Protein AF-0000000082835848 (afdb_homodimer)

Nearest PDB structures (foldseek):
  4gcv-assembly6_K  TM=6.957E-01  e=5.509E-11  Pseudomonas aeruginosa PAO1
  2f2e-assembly1_A  TM=8.405E-01  e=3.297E-09  Pseudomonas aeruginosa
  4gcv-assembly1_A  TM=6.817E-01  e=2.658E-10  Pseudomonas aeruginosa PAO1
  4mnu-assembly1_B  TM=7.809E-01  e=1.413E-03  Listeria monocytogenes EGD-e
  5hli-assembly1_B  TM=6.882E-01  e=4.978E-03  Staphylococcus epidermidis

Organism: NCBI:txid1287738

Solvent-accessible surface area (backbone atoms only — not comparable to full-atom values): 17860 Å² total; per-residue (Å²): 130,77,75,78,63,70,74,84,59,69,38,33,41,50,52,41,44,63,46,55,56,54,71,65,37,51,52,50,48,50,43,33,74,52,41,44,40,37,68,68,58,53,36,66,73,68,65,53,54,67,69,57,48,55,51,40,52,48,47,27,35,76,55,50,27,30,44,80,41,78,76,38,78,92,65,81,38,61,35,43,41,62,32,76,66,32,54,51,47,53,54,32,51,49,34,31,32,54,45,18,36,71,72,44,73,84,58,45,41,31,64,34,42,26,31,65,85,78,71,40,48,42,42,82,37,41,18,30,62,92,80,40,47,65,48,58,74,90,37,55,40,80,43,75,26,83,24,37,44,70,65,53,47,49,50,61,65,51,32,66,75,78,128,130,77,75,79,64,69,73,84,60,70,38,33,41,50,54,41,43,64,46,55,57,53,71,65,37,53,53,52,50,50,42,34,74,52,41,44,39,38,65,68,58,53,36,66,74,67,65,54,53,69,69,57,48,53,52,40,52,50,47,27,36,76,56,50,27,30,44,80,40,78,78,39,78,92,66,81,38,62,34,43,40,62,31,75,63,32,54,51,46,51,54,33,51,49,33,30,33,54,46,18,39,70,72,44,77,83,55,48,40,30,64,35,43,27,30,65,85,78,70,41,48,42,42,83,38,41,18,32,62,92,79,40,45,66,47,58,74,89,39,57,37,80,41,75,25,86,24,38,44,70,66,54,48,49,51,61,64,53,33,66,78,76,122

pLDDT: mean 89.13, std 15.37, range [22.38, 98.62]

Secondary structure (DSSP, 8-state):
------TT---HHHHHHHHH-SHHHHHHHHHHHHT--SHHHHHHHH---HHHHHHHHHHHHHTTSEEEEEEETTTTEEEEEE-HHHHTTHHHHHHHHHHHHHH--SS--SEEEEETTT--BEEEEEEETTT--EE-GGGEEEEE-TT--HHHHHHHHT-----/------TT---HHHHHHHHH-SHHHHHHHHHHHHT--SHHHHHHHH---HHHHHHHHHHHHHTTSEEEEEEETTTTEEEEEE-HHHHTTHHHHHHHHHHHHHH--SS--SEEEEETTT--BEEEEEEETTT--EE-GGGEEEEE-TT--HHHHHHHHT-----

Radius of gyration: 20.11 Å; Cα contacts (8 Å, |Δi|>4): 535; chains: 2; bounding box: 50×55×52 Å

InterPro domains:
  IPR002577 Helix-turn-helix, HxlR type [PF01638] (20-105)
  IPR002577 Helix-turn-helix, HxlR type [PS51118] (11-108)
  IPR036388 Winged helix-like DNA-binding domain superfamily [G3DSA:1.10.10.10] (2-163)
  IPR036390 Winged helix DNA-binding domain superfamily [SSF46785] (5-142)

Structure (mmCIF, N/CA/C/O backbone):
data_AF-0000000082835848-model_v1
#
loop_
_entity.id
_entity.type
_entity.pdbx_description
1 polymer 'Putative HTH-type transcriptional regulator'
#
loop_
_atom_site.group_PDB
_atom_site.id
_atom_site.type_symbol
_atom_site.label_atom_id
_atom_site.label_alt_id
_atom_site.label_comp_id
_atom_site.label_asym_id
_atom_site.label_entity_id
_atom_site.label_seq_id
_atom_site.pdbx_PDB_ins_code
_atom_site.Cartn_x
_atom_site.Cartn_y
_atom_site.Cartn_z
_atom_site.occupancy
_atom_site.B_iso_or_equiv
_atom_site.auth_seq_id
_atom_site.auth_comp_id
_atom_site.auth_asym_id
_atom_site.auth_atom_id
_atom_site.pdbx_PDB_model_num
ATOM 1 N N . MET A 1 1 ? -17.5 -11.922 15.664 1 22.38 1 MET A N 1
ATOM 2 C CA . MET A 1 1 ? -16.641 -12.945 15.07 1 22.38 1 MET A CA 1
ATOM 3 C C . MET A 1 1 ? -15.328 -12.344 14.594 1 22.38 1 MET A C 1
ATOM 5 O O . MET A 1 1 ? -15.32 -11.414 13.789 1 22.38 1 MET A O 1
ATOM 9 N N . ARG A 1 2 ? -14.289 -12.227 15.336 1 28.69 2 ARG A N 1
ATOM 10 C CA . ARG A 1 2 ? -13.016 -11.547 15.156 1 28.69 2 ARG A CA 1
ATOM 11 C C . ARG A 1 2 ? -12.391 -11.906 13.812 1 28.69 2 ARG A C 1
ATOM 13 O O . ARG A 1 2 ? -12.32 -13.086 13.445 1 28.69 2 ARG A O 1
ATOM 20 N N . SER A 1 3 ? -12.547 -11.25 12.844 1 35.56 3 SER A N 1
ATOM 21 C CA . SER A 1 3 ? -11.984 -11.578 11.539 1 35.56 3 SER A CA 1
ATOM 22 C C . SER A 1 3 ? -10.648 -12.297 11.672 1 35.56 3 SER A C 1
ATOM 24 O O . SER A 1 3 ? -9.852 -11.984 12.562 1 35.56 3 SER A O 1
ATOM 26 N N . LYS A 1 4 ? -10.484 -13.539 11.422 1 39.62 4 LYS A N 1
ATOM 27 C CA . LYS A 1 4 ? -9.344 -14.43 11.578 1 39.62 4 LYS A CA 1
ATOM 28 C C . LYS A 1 4 ? -8.039 -13.719 11.242 1 39.62 4 LYS A C 1
ATOM 30 O O . LYS A 1 4 ? -7.918 -13.109 10.172 1 39.62 4 LYS A O 1
ATOM 35 N N . SER A 1 5 ? -7.371 -13.211 12.203 1 42.81 5 SER A N 1
ATOM 36 C CA . SER A 1 5 ? -6 -12.719 12.25 1 42.81 5 SER A CA 1
ATOM 37 C C . SER A 1 5 ? -5.109 -13.469 11.273 1 42.81 5 SER A C 1
ATOM 39 O O . SER A 1 5 ? -5.402 -14.609 10.906 1 42.81 5 SER A O 1
ATOM 41 N N . PHE A 1 6 ? -4.562 -12.82 10.164 1 48.22 6 PHE A N 1
ATOM 42 C CA . PHE A 1 6 ? -3.457 -13.461 9.453 1 48.22 6 PHE A CA 1
ATOM 43 C C . PHE A 1 6 ? -2.639 -14.328 10.398 1 48.22 6 PHE A C 1
ATOM 45 O O . PHE A 1 6 ? -1.435 -14.508 10.203 1 48.22 6 PHE A O 1
ATOM 52 N N . GLU A 1 7 ? -3.141 -14.898 11.477 1 48.53 7 GLU A N 1
ATOM 53 C CA . GLU A 1 7 ? -2.424 -15.688 12.469 1 48.53 7 GLU A CA 1
ATOM 54 C C . GLU A 1 7 ? -1.753 -16.906 11.836 1 48.53 7 GLU A C 1
ATOM 56 O O . GLU A 1 7 ? -2.377 -17.625 11.055 1 48.53 7 GLU A O 1
ATOM 61 N N . GLY A 1 8 ? -0.486 -16.891 11.891 1 50.03 8 GLY A N 1
ATOM 62 C CA . GLY A 1 8 ? 0.415 -17.984 11.57 1 50.03 8 GLY A CA 1
ATOM 63 C C . GLY A 1 8 ? 1.137 -17.797 10.25 1 50.03 8 GLY A C 1
ATOM 64 O O . GLY A 1 8 ? 2.111 -18.5 9.961 1 50.03 8 GLY A O 1
ATOM 65 N N . MET A 1 9 ? 0.495 -16.969 9.367 1 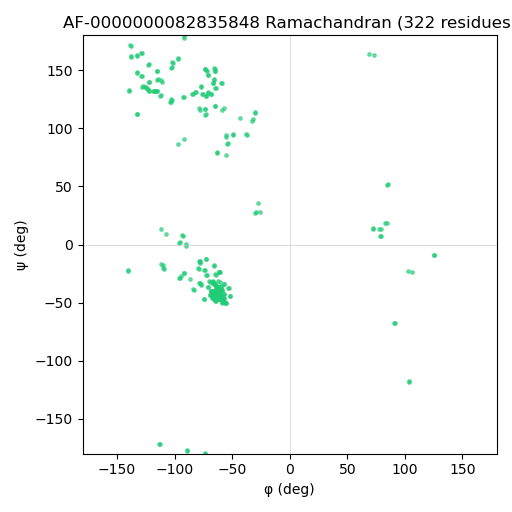57.66 9 MET A N 1
ATOM 66 C CA . MET A 1 9 ? 1.197 -16.812 8.094 1 57.66 9 MET A CA 1
ATOM 67 C C . MET A 1 9 ? 2.434 -15.945 8.266 1 57.66 9 MET A C 1
ATOM 69 O O . MET A 1 9 ? 2.367 -14.875 8.883 1 57.66 9 MET A O 1
ATOM 73 N N . VAL A 1 10 ? 3.527 -16.516 8.117 1 65.12 10 VAL A N 1
ATOM 74 C CA . VAL A 1 10 ? 4.727 -15.695 8 1 65.12 10 VAL A CA 1
ATOM 75 C C . VAL A 1 10 ? 4.645 -14.828 6.75 1 65.12 10 VAL A C 1
ATOM 77 O O . VAL A 1 10 ? 5.066 -15.25 5.668 1 65.12 10 VAL A O 1
ATOM 80 N N . CYS A 1 11 ? 3.85 -13.703 6.918 1 84.31 11 CYS A N 1
ATOM 81 C CA . CYS A 1 11 ? 3.719 -12.812 5.773 1 84.31 11 CYS A CA 1
ATOM 82 C C . CYS A 1 11 ? 3.92 -11.359 6.184 1 84.31 11 CYS A C 1
ATOM 84 O O . CYS A 1 11 ? 3.131 -10.82 6.957 1 84.31 11 CYS A O 1
ATOM 86 N N . SER A 1 12 ? 5 -10.797 5.715 1 89.81 12 SER A N 1
ATOM 87 C CA . SER A 1 12 ? 5.312 -9.391 5.957 1 89.81 12 SER A CA 1
ATOM 88 C C . SER A 1 12 ? 4.148 -8.484 5.559 1 89.81 12 SER A C 1
ATOM 90 O O . SER A 1 12 ? 3.834 -7.527 6.262 1 89.81 12 SER A O 1
ATOM 92 N N . ILE A 1 13 ? 3.463 -8.82 4.496 1 93.56 13 ILE A N 1
ATOM 93 C CA . ILE A 1 13 ? 2.332 -8.047 4 1 93.56 13 ILE A CA 1
ATOM 94 C C . ILE A 1 13 ? 1.185 -8.102 5.004 1 93.56 13 ILE A C 1
ATOM 96 O O . ILE A 1 13 ? 0.626 -7.066 5.379 1 93.56 13 ILE A O 1
ATOM 100 N N . ALA A 1 14 ? 0.87 -9.289 5.504 1 92.25 14 ALA A N 1
ATOM 101 C CA . ALA A 1 14 ? -0.205 -9.461 6.48 1 92.25 14 ALA A CA 1
ATOM 102 C C . ALA A 1 14 ? 0.097 -8.703 7.77 1 92.25 14 ALA A C 1
ATOM 104 O O . ALA A 1 14 ? -0.809 -8.148 8.398 1 92.25 14 ALA A O 1
ATOM 105 N N . THR A 1 15 ? 1.353 -8.742 8.141 1 92.19 15 THR A N 1
ATOM 106 C CA . THR A 1 15 ? 1.774 -8.039 9.344 1 92.19 15 THR A CA 1
ATOM 107 C C . THR A 1 15 ? 1.424 -6.555 9.258 1 92.19 15 THR A C 1
ATOM 109 O O . THR A 1 15 ? 0.855 -5.988 10.195 1 92.19 15 THR A O 1
ATOM 112 N N . VAL A 1 16 ? 1.705 -5.898 8.148 1 95.62 16 VAL A N 1
ATOM 113 C CA . VAL A 1 16 ? 1.445 -4.473 7.969 1 95.62 16 VAL A CA 1
ATOM 114 C C . VAL A 1 16 ? -0.06 -4.227 7.898 1 95.62 16 VAL A C 1
ATOM 116 O O . VAL A 1 16 ? -0.576 -3.311 8.539 1 95.62 16 VAL A O 1
ATOM 119 N N . LEU A 1 17 ? -0.767 -5.051 7.176 1 95.31 17 LEU A N 1
ATOM 120 C CA . LEU A 1 17 ? -2.207 -4.887 7.02 1 95.31 17 LEU A CA 1
ATOM 121 C C . LEU A 1 17 ? -2.918 -5.035 8.359 1 95.31 17 LEU A C 1
ATOM 123 O O . LEU A 1 17 ? -3.879 -4.316 8.641 1 95.31 17 LEU A O 1
ATOM 127 N N . ASP A 1 18 ? -2.406 -5.941 9.188 1 93.12 18 ASP A N 1
ATOM 128 C CA . ASP A 1 18 ? -2.99 -6.145 10.508 1 93.12 18 ASP A CA 1
ATOM 129 C C . ASP A 1 18 ? -2.762 -4.93 11.406 1 93.12 18 ASP A C 1
ATOM 131 O O . ASP A 1 18 ? -3.641 -4.547 12.18 1 93.12 18 ASP A O 1
ATOM 135 N N . 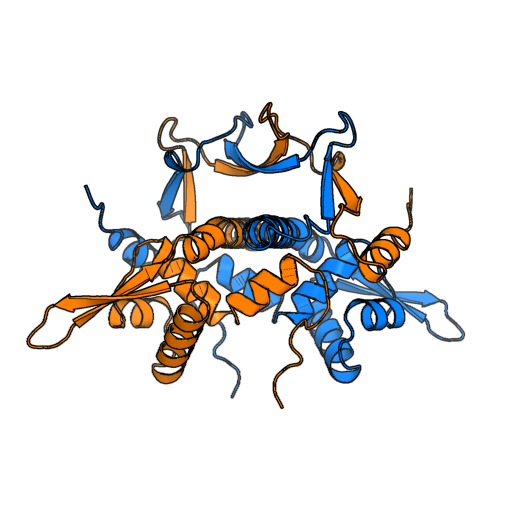ALA A 1 19 ? -1.62 -4.418 11.32 1 95.25 19 ALA A N 1
ATOM 136 C CA . ALA A 1 19 ? -1.274 -3.271 12.156 1 95.25 19 ALA A CA 1
ATOM 137 C C . ALA A 1 19 ? -2.07 -2.035 11.75 1 95.25 19 ALA A C 1
ATOM 139 O O . ALA A 1 19 ? -2.543 -1.283 12.609 1 95.25 19 ALA A O 1
ATOM 140 N N . VAL A 1 20 ? -2.18 -1.78 10.438 1 96.31 20 VAL A N 1
ATOM 141 C CA . VAL A 1 20 ? -2.836 -0.574 9.945 1 96.31 20 VAL A CA 1
ATOM 142 C C . VAL A 1 20 ? -4.348 -0.704 10.109 1 96.31 20 VAL A C 1
ATOM 144 O O . VAL A 1 20 ? -5.012 0.232 10.562 1 96.31 20 VAL A O 1
ATOM 147 N N . GLY A 1 21 ? -4.855 -1.835 9.711 1 92.44 21 GLY A N 1
ATOM 148 C CA . GLY A 1 21 ? -6.289 -2.033 9.828 1 92.44 21 GLY A CA 1
ATOM 149 C C . GLY A 1 21 ? -7.023 -1.898 8.508 1 92.44 21 GLY A C 1
ATOM 150 O O . GLY A 1 21 ? -6.711 -2.604 7.543 1 92.44 21 GLY A O 1
ATOM 151 N N . ASP A 1 22 ? -7.941 -0.905 8.422 1 93.19 22 ASP A N 1
ATOM 152 C CA . ASP A 1 22 ? -8.82 -0.82 7.258 1 93.19 22 ASP A CA 1
ATOM 153 C C . ASP A 1 22 ? -8.508 0.424 6.43 1 93.19 22 ASP A C 1
ATOM 155 O O . ASP A 1 22 ? -7.516 1.11 6.676 1 93.19 22 ASP A O 1
ATOM 159 N N . ARG A 1 23 ? -9.367 0.69 5.438 1 93.25 23 ARG A N 1
ATOM 160 C CA . ARG A 1 23 ? -9.125 1.753 4.465 1 93.25 23 ARG A CA 1
ATOM 161 C C . ARG A 1 23 ? -9.164 3.123 5.133 1 93.25 23 ARG A C 1
ATOM 163 O O . ARG A 1 23 ? -8.422 4.031 4.75 1 93.25 23 ARG A O 1
ATOM 170 N N . TRP A 1 24 ? -9.969 3.32 6.148 1 93.62 24 TRP A N 1
ATOM 171 C CA . TRP A 1 24 ? -10.023 4.594 6.855 1 93.62 24 TRP A CA 1
ATOM 172 C C . TRP A 1 24 ? -8.727 4.863 7.602 1 93.62 24 TRP A C 1
ATOM 174 O O . TRP A 1 24 ? -8.234 5.992 7.621 1 93.62 24 TRP A O 1
ATOM 184 N N . ALA A 1 25 ? -8.195 3.799 8.227 1 96.81 25 ALA A N 1
ATOM 185 C CA . ALA A 1 25 ? -6.926 3.949 8.93 1 96.81 25 ALA A CA 1
ATOM 186 C C . ALA A 1 25 ? -5.82 4.387 7.977 1 96.81 25 ALA A C 1
ATOM 188 O O . ALA A 1 25 ? -4.977 5.211 8.328 1 96.81 25 ALA A O 1
ATOM 189 N N . MET A 1 26 ? -5.902 3.875 6.789 1 96.88 26 MET A N 1
ATOM 190 C CA . MET A 1 26 ? -4.918 4.25 5.777 1 96.88 26 MET A CA 1
ATOM 191 C C . MET A 1 26 ? -5.047 5.723 5.41 1 96.88 26 MET A C 1
ATOM 193 O O . MET A 1 26 ? -4.043 6.422 5.273 1 96.88 26 MET A O 1
ATOM 197 N N . LEU A 1 27 ? -6.219 6.23 5.281 1 95.69 27 LEU A N 1
ATOM 198 C CA . LEU A 1 27 ? -6.449 7.625 4.93 1 95.69 27 LEU A CA 1
ATOM 199 C C . LEU A 1 27 ? -6.074 8.547 6.082 1 95.69 27 LEU A C 1
ATOM 201 O O . LEU A 1 27 ? -5.547 9.641 5.863 1 95.69 27 LEU A O 1
ATOM 205 N N . ILE A 1 28 ? -6.336 8.078 7.254 1 97.12 28 ILE A N 1
ATOM 206 C CA . ILE A 1 28 ? -5.926 8.844 8.43 1 97.12 28 ILE A CA 1
ATOM 207 C C . ILE A 1 28 ? -4.402 8.938 8.477 1 97.12 28 ILE A C 1
ATOM 209 O O . ILE A 1 28 ? -3.85 10.016 8.719 1 97.12 28 ILE A O 1
ATOM 213 N N . LEU A 1 29 ? -3.736 7.828 8.227 1 97.62 29 LEU A N 1
ATOM 214 C CA . LEU A 1 29 ? -2.277 7.828 8.219 1 97.62 29 LEU A CA 1
ATOM 215 C C . LEU A 1 29 ? -1.741 8.719 7.105 1 97.62 29 LEU A C 1
ATOM 217 O O . LEU A 1 29 ? -0.712 9.383 7.273 1 97.62 29 LEU A O 1
ATOM 221 N N . ARG A 1 30 ? -2.42 8.766 5.961 1 96 30 ARG A N 1
ATOM 222 C CA . ARG A 1 30 ? -2.043 9.695 4.902 1 96 30 ARG A CA 1
ATOM 223 C C . ARG A 1 30 ? -2.01 11.133 5.414 1 96 30 ARG A C 1
ATOM 225 O O . ARG A 1 30 ? -1.017 11.836 5.238 1 96 30 ARG A O 1
ATOM 232 N N . ASP A 1 31 ? -3.084 11.477 6.051 1 95.56 31 ASP A N 1
ATOM 233 C CA . ASP A 1 31 ? -3.207 12.844 6.543 1 95.56 31 ASP A CA 1
ATOM 234 C C . ASP A 1 31 ? -2.135 13.148 7.586 1 95.56 31 ASP A C 1
ATOM 236 O O . ASP A 1 31 ? -1.556 14.242 7.59 1 95.56 31 ASP A O 1
ATOM 240 N N . LEU A 1 32 ? -1.858 12.172 8.43 1 96.88 32 LEU A N 1
ATOM 241 C CA . LEU A 1 32 ? -0.855 12.367 9.469 1 96.88 32 LEU A CA 1
ATOM 242 C C . LEU A 1 32 ? 0.54 12.484 8.859 1 96.88 32 LEU A C 1
ATOM 244 O O . LEU A 1 32 ? 1.34 13.32 9.297 1 96.88 32 LEU A O 1
ATOM 248 N N . VAL A 1 33 ? 0.835 11.719 7.895 1 95 33 VAL A N 1
ATOM 249 C CA . VAL A 1 33 ? 2.131 11.75 7.223 1 95 33 VAL A CA 1
ATOM 250 C C . VAL A 1 33 ? 2.281 13.07 6.461 1 95 33 VAL A C 1
ATOM 252 O O . VAL A 1 33 ? 3.383 13.609 6.363 1 95 33 VAL A O 1
ATOM 255 N N . LEU A 1 34 ? 1.15 13.602 5.969 1 93.31 34 LEU A N 1
ATOM 256 C CA . LEU A 1 34 ? 1.174 14.867 5.254 1 93.31 34 LEU A CA 1
ATOM 257 C C . LEU A 1 34 ? 1.269 16.047 6.227 1 93.31 34 LEU A C 1
ATOM 259 O O . LEU A 1 34 ? 1.473 17.188 5.812 1 93.31 34 LEU A O 1
ATOM 263 N N . GLY A 1 35 ? 1.002 15.773 7.578 1 94.19 35 GLY A N 1
ATOM 264 C CA . GLY A 1 35 ? 1.327 16.812 8.531 1 94.19 35 GLY A CA 1
ATOM 265 C C . GLY A 1 35 ? 0.155 17.203 9.414 1 94.19 35 GLY A C 1
ATOM 266 O O . GLY A 1 35 ? 0.308 18 10.344 1 94.19 35 GLY A O 1
ATOM 267 N N . LEU A 1 36 ? -1.044 16.703 9.109 1 95.88 36 LEU A N 1
ATOM 268 C CA . LEU A 1 36 ? -2.164 16.969 10.008 1 95.88 36 LEU A CA 1
ATOM 269 C C . LEU A 1 36 ? -1.951 16.312 11.359 1 95.88 36 LEU A C 1
ATOM 271 O O . LEU A 1 36 ? -1.368 15.227 11.445 1 95.88 36 LEU A O 1
ATOM 275 N N . ARG A 1 37 ? -2.537 16.922 12.43 1 96.38 37 ARG A N 1
ATOM 276 C CA . ARG A 1 37 ? -2.207 16.438 13.758 1 96.38 37 ARG A CA 1
ATOM 277 C C . ARG A 1 37 ? -3.438 16.422 14.664 1 96.38 37 ARG A C 1
ATOM 279 O O . ARG A 1 37 ? -3.471 15.711 15.672 1 96.38 37 ARG A O 1
ATOM 286 N N . ARG A 1 38 ? -4.414 17.234 14.297 1 96 38 ARG A N 1
ATOM 287 C CA . ARG A 1 38 ? -5.523 17.438 15.219 1 96 38 ARG A CA 1
ATOM 288 C C . ARG A 1 38 ? -6.75 16.641 14.789 1 96 38 ARG A C 1
ATOM 290 O O . ARG A 1 38 ? -7.008 16.484 13.594 1 96 38 ARG A O 1
ATOM 297 N N . TYR A 1 39 ? -7.539 16.312 15.797 1 96.44 39 TYR A N 1
ATOM 298 C CA . TYR A 1 39 ? -8.727 15.484 15.586 1 96.44 39 TYR A CA 1
ATOM 299 C C . TYR A 1 39 ? -9.68 16.141 14.594 1 96.44 39 TYR A C 1
ATOM 301 O O . TYR A 1 39 ? -10.125 15.516 13.633 1 96.44 39 TYR A O 1
ATOM 309 N N . ASP A 1 40 ? -9.945 17.375 14.789 1 95.19 40 ASP A N 1
ATOM 310 C CA . ASP A 1 40 ? -10.914 18.078 13.953 1 95.19 40 ASP A CA 1
ATOM 311 C C . ASP A 1 40 ? -10.414 18.188 12.508 1 95.19 40 ASP A C 1
ATOM 313 O O . ASP A 1 40 ? -11.211 18.125 11.57 1 95.19 40 ASP A O 1
ATOM 317 N N . ASP A 1 41 ? -9.148 18.438 12.328 1 95.56 41 ASP A N 1
ATOM 318 C CA . ASP A 1 41 ? -8.578 18.5 10.992 1 95.56 41 ASP A CA 1
ATOM 319 C C . ASP A 1 41 ? -8.672 17.141 10.281 1 95.56 41 ASP A C 1
ATOM 321 O O . ASP A 1 41 ? -8.977 17.094 9.094 1 95.56 41 ASP A O 1
ATOM 325 N N . LEU A 1 42 ? -8.406 16.078 10.992 1 96.25 42 LEU A N 1
ATOM 326 C CA . LEU A 1 42 ? -8.516 14.727 10.43 1 96.25 42 LEU A CA 1
ATOM 327 C C . LEU A 1 42 ? -9.953 14.422 10.023 1 96.25 42 LEU A C 1
ATOM 329 O O . LEU A 1 42 ? -10.195 13.828 8.969 1 96.25 42 LEU A O 1
ATOM 333 N N . ARG A 1 43 ? -10.836 14.852 10.828 1 95.12 43 ARG A N 1
ATOM 334 C CA . ARG A 1 43 ? -12.258 14.656 10.531 1 95.12 43 ARG A CA 1
ATOM 335 C C . ARG A 1 43 ? -12.664 15.422 9.273 1 95.12 43 ARG A C 1
ATOM 337 O O . ARG A 1 43 ? -13.344 14.875 8.398 1 95.12 43 ARG A O 1
ATOM 344 N N . ARG A 1 44 ? -12.266 16.672 9.242 1 92.94 44 ARG A N 1
ATOM 345 C CA . ARG A 1 44 ? -12.555 17.484 8.07 1 92.94 44 ARG A CA 1
ATOM 346 C C . ARG A 1 44 ? -11.953 16.875 6.809 1 92.94 44 ARG A C 1
ATOM 348 O O . ARG A 1 44 ? -12.617 16.812 5.77 1 92.94 44 ARG A O 1
ATOM 355 N N . SER A 1 45 ? -10.758 16.422 6.887 1 92.56 45 SER A N 1
ATOM 356 C CA . SER A 1 45 ? -10 15.891 5.754 1 92.56 45 SER A CA 1
ATOM 357 C C . SER A 1 45 ? -10.648 14.617 5.207 1 92.56 45 SER A C 1
ATOM 359 O O . SER A 1 45 ? -10.727 14.43 3.99 1 92.56 45 SER A O 1
ATOM 361 N N . THR A 1 46 ? -11.078 13.734 6.016 1 91.31 46 THR A N 1
ATOM 362 C CA . THR A 1 46 ? -11.516 12.406 5.602 1 91.31 46 THR A CA 1
ATOM 363 C C . THR A 1 46 ? -13.031 12.367 5.406 1 91.31 46 THR A C 1
ATOM 365 O O . THR A 1 46 ? -13.547 11.539 4.652 1 91.31 46 THR A O 1
ATOM 368 N N . GLY A 1 47 ? -13.695 13.203 6.133 1 90.44 47 GLY A N 1
ATOM 369 C CA . GLY A 1 47 ? -15.148 13.141 6.141 1 90.44 47 GLY A CA 1
ATOM 370 C C . GLY A 1 47 ? -15.688 11.93 6.887 1 90.44 47 GLY A C 1
ATOM 371 O O . GLY A 1 47 ? -16.875 11.609 6.773 1 90.44 47 GLY A O 1
ATOM 372 N N . ILE A 1 48 ? -14.883 11.32 7.594 1 91.31 48 ILE A N 1
ATOM 373 C CA . ILE A 1 48 ? -15.211 10.094 8.312 1 91.31 48 ILE A CA 1
ATOM 374 C C . ILE A 1 48 ? -16.094 10.414 9.508 1 91.31 48 ILE A C 1
ATOM 376 O O . ILE A 1 48 ? -16.031 11.516 10.062 1 91.31 48 ILE A O 1
ATOM 380 N N . ALA A 1 49 ? -16.938 9.469 9.906 1 94.62 49 ALA A N 1
ATOM 381 C CA . ALA A 1 49 ? -17.766 9.633 11.086 1 94.62 49 ALA A CA 1
ATOM 382 C C . ALA A 1 49 ? -16.922 9.719 12.352 1 94.62 49 ALA A C 1
ATOM 384 O O . ALA A 1 49 ? -15.883 9.055 12.461 1 94.62 49 ALA A O 1
ATOM 385 N N . ASN A 1 50 ? -17.422 10.469 13.344 1 95.56 50 ASN A N 1
ATOM 386 C CA . ASN A 1 50 ? -16.719 10.703 14.594 1 95.56 50 ASN A CA 1
ATOM 387 C C . ASN A 1 50 ? -16.359 9.391 15.289 1 95.56 50 ASN A C 1
ATOM 389 O O . ASN A 1 50 ? -15.211 9.188 15.688 1 95.56 50 ASN A O 1
ATOM 393 N N . ALA A 1 51 ? -17.344 8.578 15.406 1 96.62 51 ALA A N 1
ATOM 394 C CA . ALA A 1 51 ? -17.125 7.312 16.094 1 96.62 51 ALA A CA 1
ATOM 395 C C . ALA A 1 51 ? -16.062 6.477 15.391 1 96.62 51 ALA A C 1
ATOM 397 O O . ALA A 1 51 ? -15.203 5.867 16.047 1 96.62 51 ALA A O 1
ATOM 398 N N . THR A 1 52 ? -16.109 6.449 14.094 1 96.44 52 THR A N 1
ATOM 399 C CA . THR A 1 52 ? -15.148 5.688 13.297 1 96.44 52 THR A CA 1
ATOM 400 C C . THR A 1 52 ? -13.75 6.277 13.422 1 96.44 52 THR A C 1
ATOM 402 O O . THR A 1 52 ? -12.773 5.539 13.578 1 96.44 52 THR A O 1
ATOM 405 N N . LEU A 1 53 ? -13.695 7.566 13.336 1 97.31 53 LEU A N 1
ATOM 406 C CA . LEU A 1 53 ? -12.406 8.227 13.477 1 97.31 53 LEU A CA 1
ATOM 407 C C . LEU A 1 53 ? -11.781 7.906 14.836 1 97.31 53 LEU A C 1
ATOM 409 O O . LEU A 1 53 ? -10.609 7.52 14.906 1 97.31 53 LEU A O 1
ATOM 413 N N . ALA A 1 54 ? -12.539 8.07 15.898 1 97.69 54 ALA A N 1
ATOM 414 C CA . ALA A 1 54 ? -12.047 7.801 17.25 1 97.69 54 ALA A CA 1
ATOM 415 C C . ALA A 1 54 ? -11.562 6.359 17.375 1 97.69 54 ALA A C 1
ATOM 417 O O . ALA A 1 54 ? -10.492 6.102 17.938 1 97.69 54 ALA A O 1
ATOM 418 N N . ASP A 1 55 ? -12.32 5.48 16.891 1 97.94 55 ASP A N 1
ATOM 419 C CA . ASP A 1 55 ? -11.984 4.062 16.953 1 97.94 55 ASP A CA 1
ATOM 420 C C . ASP A 1 55 ? -10.695 3.771 16.188 1 97.94 55 ASP A C 1
ATOM 422 O O . ASP A 1 55 ? -9.828 3.045 16.688 1 97.94 55 ASP A O 1
ATOM 426 N N . ARG A 1 56 ? -10.617 4.355 14.992 1 97.88 56 ARG A N 1
ATOM 427 C CA . ARG A 1 56 ? -9.43 4.105 14.18 1 97.88 56 ARG A CA 1
ATOM 428 C C . ARG A 1 56 ? -8.188 4.738 14.812 1 97.88 56 ARG A C 1
ATOM 430 O O . ARG A 1 56 ? -7.102 4.156 14.781 1 97.88 56 ARG A O 1
ATOM 437 N N . LEU A 1 57 ? -8.328 5.891 15.336 1 98.12 57 LEU A N 1
ATOM 438 C CA . LEU A 1 57 ? -7.199 6.52 16.016 1 98.12 57 LEU A CA 1
ATOM 439 C C . LEU A 1 57 ? -6.746 5.68 17.203 1 98.12 57 LEU A C 1
ATOM 441 O O . LEU A 1 57 ? -5.547 5.512 17.438 1 98.12 57 LEU A O 1
ATOM 445 N N . ARG A 1 58 ? -7.68 5.168 17.938 1 98.06 58 ARG A N 1
ATOM 446 C CA . ARG A 1 58 ? -7.348 4.301 19.078 1 98.06 58 ARG A CA 1
ATOM 447 C C . ARG A 1 58 ? -6.602 3.057 18.609 1 98.06 58 ARG A C 1
ATOM 449 O O . ARG A 1 58 ? -5.602 2.662 19.203 1 98.06 58 ARG A O 1
ATOM 456 N N . GLN A 1 59 ? -7.078 2.428 17.594 1 97.94 59 GLN A N 1
ATOM 457 C CA . GLN A 1 59 ? -6.453 1.221 17.062 1 97.94 59 GLN A CA 1
ATOM 458 C C . GLN A 1 59 ? -5.039 1.506 16.562 1 97.94 59 GLN A C 1
ATOM 460 O O . GLN A 1 59 ? -4.113 0.738 16.828 1 97.94 59 GLN A O 1
ATOM 465 N N . LEU A 1 60 ? -4.898 2.594 15.812 1 98.44 60 LEU A N 1
ATOM 466 C CA . LEU A 1 60 ? -3.584 2.971 15.297 1 98.44 60 LEU A CA 1
ATOM 467 C C . LEU A 1 60 ? -2.611 3.229 16.453 1 98.44 60 LEU A C 1
ATOM 469 O O . LEU A 1 60 ? -1.43 2.893 16.344 1 98.44 60 LEU A O 1
ATOM 473 N N . GLU A 1 61 ? -3.119 3.844 17.5 1 98.44 61 GLU A N 1
ATOM 474 C CA . GLU A 1 61 ? -2.289 4.09 18.672 1 98.44 61 GLU A CA 1
ATOM 475 C C . GLU A 1 61 ? -1.915 2.781 19.375 1 98.44 61 GLU A C 1
ATOM 477 O O . GLU A 1 61 ? -0.75 2.566 19.703 1 98.44 61 GLU A O 1
ATOM 482 N N . GLN A 1 62 ? -2.881 1.893 19.562 1 98.06 62 GLN A N 1
ATOM 483 C CA . GLN A 1 62 ? -2.652 0.604 20.219 1 98.06 62 GLN A CA 1
ATOM 484 C C . GLN A 1 62 ? -1.656 -0.238 19.422 1 98.06 62 GLN A C 1
ATOM 486 O O . GLN A 1 62 ? -0.873 -0.993 20 1 98.06 62 GLN A O 1
ATOM 491 N N . ASN A 1 63 ? -1.667 -0.066 18.156 1 97.44 63 ASN A N 1
ATOM 492 C CA . ASN A 1 63 ? -0.794 -0.852 17.281 1 97.44 63 ASN A CA 1
ATOM 493 C C . ASN A 1 63 ? 0.552 -0.165 17.078 1 97.44 63 ASN A C 1
ATOM 495 O O . ASN A 1 63 ? 1.377 -0.634 16.281 1 97.44 63 ASN A O 1
ATOM 499 N N . GLY A 1 64 ? 0.71 0.98 17.672 1 97.81 64 GLY A N 1
ATOM 500 C CA . GLY A 1 64 ? 2.008 1.633 17.734 1 97.81 64 GLY A CA 1
ATOM 501 C C . GLY A 1 64 ? 2.328 2.445 16.5 1 97.81 64 GLY A C 1
ATOM 502 O O . GLY A 1 64 ? 3.496 2.734 16.219 1 97.81 64 GLY A O 1
ATOM 503 N N . LEU A 1 65 ? 1.345 2.789 15.719 1 98.44 65 LEU A N 1
ATOM 504 C CA . LEU A 1 65 ? 1.592 3.521 14.484 1 98.44 65 LEU A CA 1
ATOM 505 C C . LEU A 1 65 ? 1.502 5.027 14.719 1 98.44 65 LEU A C 1
ATOM 507 O O . LEU A 1 65 ? 2.061 5.812 13.953 1 98.44 65 LEU A O 1
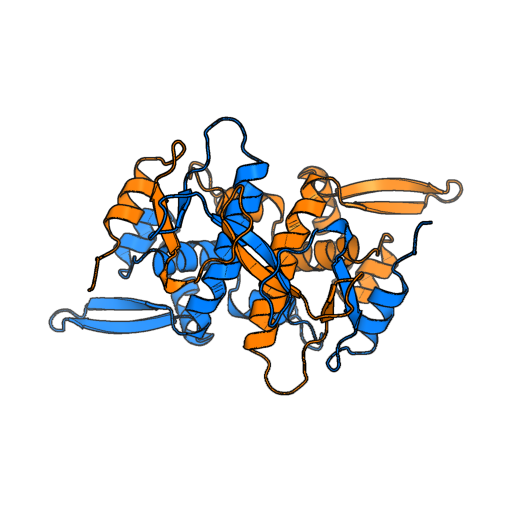ATOM 511 N N . ILE A 1 66 ? 0.762 5.41 15.75 1 98.62 66 ILE A N 1
ATOM 512 C CA . ILE A 1 66 ? 0.685 6.824 16.094 1 98.62 66 ILE A CA 1
ATOM 513 C C . ILE A 1 66 ? 0.769 6.992 17.609 1 98.62 66 ILE A C 1
ATOM 515 O O . ILE A 1 66 ? 0.639 6.023 18.359 1 98.62 66 ILE A O 1
ATOM 519 N N . GLU A 1 67 ? 1.068 8.141 17.984 1 98.38 67 GLU A N 1
ATOM 520 C CA . GLU A 1 67 ? 1.05 8.523 19.406 1 98.38 67 GLU A CA 1
ATOM 521 C C . GLU A 1 67 ? 0.17 9.75 19.625 1 98.38 67 GLU A C 1
ATOM 523 O O . GLU A 1 67 ? 0.171 10.68 18.828 1 98.38 67 GLU A O 1
ATOM 528 N N . ARG A 1 68 ? -0.625 9.703 20.641 1 97.12 68 ARG A N 1
ATOM 529 C CA . ARG A 1 68 ? -1.425 10.836 21.094 1 97.12 68 ARG A CA 1
ATOM 530 C C . ARG A 1 68 ? -0.683 11.633 22.156 1 97.12 68 ARG A C 1
ATOM 532 O O . ARG A 1 68 ? -0.224 11.078 23.156 1 97.12 68 ARG A O 1
ATOM 539 N N . ARG A 1 69 ? -0.574 12.922 21.938 1 96.31 69 ARG A N 1
ATOM 540 C CA . ARG A 1 69 ? 0.186 13.766 22.859 1 96.31 69 ARG A CA 1
ATOM 541 C C . ARG A 1 69 ? -0.643 14.961 23.312 1 96.31 69 ARG A C 1
ATOM 543 O O . ARG A 1 69 ? -1.291 15.625 22.5 1 96.31 69 ARG A O 1
ATOM 550 N N . LEU A 1 70 ? -0.577 15.211 24.594 1 93.69 70 LEU A N 1
ATOM 551 C CA . LEU A 1 70 ? -1.181 16.422 25.156 1 93.69 70 LEU A CA 1
ATOM 552 C C . LEU A 1 70 ? -0.295 17.641 24.891 1 93.69 70 LEU A C 1
ATOM 554 O O . LEU A 1 70 ? 0.861 17.672 25.328 1 93.69 70 LEU A O 1
ATOM 558 N N . TYR A 1 71 ? -0.758 18.562 24.141 1 89.94 71 TYR A N 1
ATOM 559 C CA . TYR A 1 71 ? 0.096 19.719 23.859 1 89.94 71 TYR A CA 1
ATOM 560 C C . TYR A 1 71 ? -0.429 20.969 24.547 1 89.94 71 TYR A C 1
ATOM 562 O O . TYR A 1 71 ? 0.279 21.969 24.656 1 89.94 71 TYR A O 1
ATOM 570 N N . GLN A 1 72 ? -1.584 20.953 24.938 1 88.19 72 GLN A N 1
ATOM 571 C CA . GLN A 1 72 ? -2.168 22.062 25.688 1 88.19 72 GLN A CA 1
ATOM 572 C C . GLN A 1 72 ? -3.057 21.562 26.812 1 88.19 72 GLN A C 1
ATOM 574 O O . GLN A 1 72 ? -3.816 20.609 26.641 1 88.19 72 GLN A O 1
ATOM 579 N N . SER A 1 73 ? -2.781 22.219 28.016 1 89.06 73 SER A N 1
ATOM 580 C CA . SER A 1 73 ? -3.637 21.906 29.156 1 89.06 73 SER A CA 1
ATOM 581 C C . SER A 1 73 ? -4.508 23.109 29.531 1 89.06 73 SER A C 1
ATOM 583 O O . SER A 1 73 ? -4.098 24.266 29.359 1 89.06 73 SER A O 1
ATOM 585 N N . GLY A 1 74 ? -5.828 22.969 29.938 1 84.25 74 GLY A N 1
ATOM 586 C CA . GLY A 1 74 ? -6.762 23.969 30.422 1 84.25 74 GLY A CA 1
ATOM 587 C C . GLY A 1 74 ? -7.484 24.703 29.312 1 84.25 74 GLY A C 1
ATOM 588 O O . GLY A 1 74 ? -7.246 25.891 29.094 1 84.25 74 GLY A O 1
ATOM 589 N N . PRO A 1 75 ? -8.062 23.906 28.406 1 89.25 75 PRO A N 1
ATOM 590 C CA . PRO A 1 75 ? -8.586 22.531 28.328 1 89.25 75 PRO A CA 1
ATOM 591 C C . PRO A 1 75 ? -7.625 21.578 27.609 1 89.25 75 PRO A C 1
ATOM 593 O O . PRO A 1 75 ? -6.781 22.016 26.828 1 89.25 75 PRO A O 1
ATOM 596 N N . ASP A 1 76 ? -7.781 20.375 27.906 1 90.94 76 ASP A N 1
ATOM 597 C CA . ASP A 1 76 ? -6.859 19.391 27.359 1 90.94 76 ASP A CA 1
ATOM 598 C C . ASP A 1 76 ? -7.004 19.312 25.828 1 90.94 76 ASP A C 1
ATOM 600 O O . ASP A 1 76 ? -8.109 19.109 25.312 1 90.94 76 ASP A O 1
ATOM 604 N N . ARG A 1 77 ? -5.965 19.594 25.109 1 91.69 77 ARG A N 1
ATOM 605 C CA . ARG A 1 77 ? -5.914 19.438 23.656 1 91.69 77 ARG A CA 1
ATOM 606 C C . ARG A 1 77 ? -4.828 18.438 23.266 1 91.69 77 ARG A C 1
ATOM 608 O O . ARG A 1 77 ? -3.723 18.469 23.812 1 91.69 77 ARG A O 1
ATOM 615 N N . HIS A 1 78 ? -5.242 17.531 22.391 1 95.25 78 HIS A N 1
ATOM 616 C CA . HIS A 1 78 ? -4.328 16.469 21.984 1 95.25 78 HIS A CA 1
ATOM 617 C C . HIS A 1 78 ? -3.979 16.562 20.516 1 95.25 78 HIS A C 1
ATOM 619 O O . HIS A 1 78 ? -4.742 17.141 19.719 1 95.25 78 HIS A O 1
ATOM 625 N N . GLU A 1 79 ? -2.809 16.141 20.219 1 96.88 79 GLU A N 1
ATOM 626 C CA . GLU A 1 79 ? -2.4 15.969 18.828 1 96.88 79 GLU A CA 1
ATOM 627 C C . GLU A 1 79 ? -1.962 14.531 18.562 1 96.88 79 GLU A C 1
ATOM 629 O O . GLU A 1 79 ? -1.657 13.789 19.5 1 96.88 79 GLU A O 1
ATOM 634 N N . TYR A 1 80 ? -2.049 14.125 17.391 1 97.88 80 TYR A N 1
ATOM 635 C CA . TYR A 1 80 ? -1.65 12.797 16.953 1 97.88 80 TYR A CA 1
ATOM 636 C C . TYR A 1 80 ? -0.43 12.875 16.031 1 97.88 80 TYR A C 1
ATOM 638 O O . TYR A 1 80 ? -0.418 13.641 15.07 1 97.88 80 TYR A O 1
ATOM 646 N N . LEU A 1 81 ? 0.595 12.102 16.359 1 97.56 81 LEU A N 1
ATOM 647 C CA . LEU A 1 81 ? 1.833 12.078 15.594 1 97.56 81 LEU A CA 1
ATOM 648 C C . LEU A 1 81 ? 2.152 10.664 15.109 1 97.56 81 LEU A C 1
ATOM 650 O O . LEU A 1 81 ? 2.002 9.703 15.867 1 97.56 81 LEU A O 1
ATOM 654 N N . PRO A 1 82 ? 2.52 10.562 13.844 1 97.5 82 PRO A N 1
ATOM 655 C CA . PRO A 1 82 ? 3.002 9.234 13.445 1 97.5 82 PRO A CA 1
ATOM 656 C C . PRO A 1 82 ? 4.289 8.836 14.164 1 97.5 82 PRO A C 1
ATOM 658 O O . PRO A 1 82 ? 5.164 9.68 14.383 1 97.5 82 PRO A O 1
ATOM 661 N N . THR A 1 83 ? 4.379 7.617 14.664 1 97.88 83 THR A N 1
ATOM 662 C CA . THR A 1 83 ? 5.625 7.055 15.172 1 97.88 83 THR A CA 1
ATOM 663 C C . THR A 1 83 ? 6.562 6.695 14.023 1 97.88 83 THR A C 1
ATOM 665 O O . THR A 1 83 ? 6.242 6.93 12.859 1 97.88 83 THR A O 1
ATOM 668 N N . ALA A 1 84 ? 7.746 6.152 14.367 1 96 84 ALA A N 1
ATOM 669 C CA . ALA A 1 84 ? 8.641 5.641 13.328 1 96 84 ALA A CA 1
ATOM 670 C C . ALA A 1 84 ? 7.945 4.574 12.484 1 96 84 ALA A C 1
ATOM 672 O O . ALA A 1 84 ? 8.031 4.586 11.258 1 96 84 ALA A O 1
ATOM 673 N N . LYS A 1 85 ? 7.238 3.717 13.203 1 96.06 85 LYS A N 1
ATOM 674 C CA . LYS A 1 85 ? 6.469 2.662 12.547 1 96.06 85 LYS A CA 1
ATOM 675 C C . LYS A 1 85 ? 5.398 3.25 11.633 1 96.06 85 LYS A C 1
ATOM 677 O O . LYS A 1 85 ? 5.199 2.773 10.516 1 96.06 85 LYS A O 1
ATOM 682 N N . GLY A 1 86 ? 4.715 4.273 12.094 1 97.44 86 GLY A N 1
ATOM 683 C CA . GLY A 1 86 ? 3.703 4.969 11.312 1 97.44 86 GLY A CA 1
ATOM 684 C C . GLY A 1 86 ? 4.266 5.648 10.078 1 97.44 86 GLY A C 1
ATOM 685 O O . GLY A 1 86 ? 3.631 5.652 9.023 1 97.44 86 GLY A O 1
ATOM 686 N N . ARG A 1 87 ? 5.48 6.176 10.203 1 96.81 87 ARG A N 1
ATOM 687 C CA . ARG A 1 87 ? 6.113 6.883 9.094 1 96.81 87 ARG A CA 1
ATOM 688 C C . ARG A 1 87 ? 6.547 5.91 8.008 1 96.81 87 ARG A C 1
ATOM 690 O O . ARG A 1 87 ? 6.609 6.273 6.828 1 96.81 87 ARG A O 1
ATOM 697 N N . ASP A 1 88 ? 6.812 4.664 8.406 1 96.81 88 ASP A N 1
ATOM 698 C CA . ASP A 1 88 ? 7.195 3.65 7.422 1 96.81 88 ASP A CA 1
ATOM 699 C C . ASP A 1 88 ? 6.082 3.428 6.402 1 96.81 88 ASP A C 1
ATOM 701 O O . ASP A 1 88 ? 6.344 3.002 5.273 1 96.81 88 ASP A O 1
ATOM 705 N N . ILE A 1 89 ? 4.797 3.758 6.781 1 97.88 89 ILE A N 1
ATOM 706 C CA . ILE A 1 89 ? 3.637 3.51 5.934 1 97.88 89 ILE A CA 1
ATOM 707 C C . ILE A 1 89 ? 3.631 4.492 4.766 1 97.88 89 ILE A C 1
ATOM 709 O O . ILE A 1 89 ? 2.92 4.293 3.777 1 97.88 89 ILE A O 1
ATOM 713 N N . ALA A 1 90 ? 4.496 5.574 4.82 1 97.06 90 ALA A N 1
ATOM 714 C CA . ALA A 1 90 ? 4.605 6.543 3.73 1 97.06 90 ALA A CA 1
ATOM 715 C C . ALA A 1 90 ? 4.965 5.852 2.418 1 97.06 90 ALA A C 1
ATOM 717 O O . ALA A 1 90 ? 4.52 6.27 1.347 1 97.06 90 ALA A O 1
ATOM 718 N N . LEU A 1 91 ? 5.746 4.801 2.502 1 97.75 91 LEU A N 1
ATOM 719 C CA . LEU A 1 91 ? 6.121 4.043 1.312 1 97.75 91 LEU A CA 1
ATOM 720 C C . LEU A 1 91 ? 4.895 3.404 0.667 1 97.75 91 LEU A C 1
ATOM 722 O O . LEU A 1 91 ? 4.727 3.469 -0.553 1 97.75 91 LEU A O 1
ATOM 726 N N . VAL A 1 92 ? 4.02 2.812 1.468 1 98.25 92 VAL A N 1
ATOM 727 C CA . VAL A 1 92 ? 2.805 2.166 0.987 1 98.25 92 VAL A CA 1
ATOM 728 C C . VAL A 1 92 ? 1.849 3.215 0.426 1 98.25 92 VAL A C 1
ATOM 730 O O . VAL A 1 92 ? 1.242 3.012 -0.628 1 98.25 92 VAL A O 1
ATOM 733 N N . LEU A 1 93 ? 1.755 4.316 1.13 1 97.31 93 LEU A N 1
ATOM 734 C CA . LEU A 1 93 ? 0.891 5.402 0.681 1 97.31 93 LEU A CA 1
ATOM 735 C C . LEU A 1 93 ? 1.345 5.934 -0.675 1 97.31 93 LEU A C 1
ATOM 737 O O . LEU A 1 93 ? 0.518 6.203 -1.55 1 97.31 93 LEU A O 1
ATOM 741 N N . GLN A 1 94 ? 2.629 6.094 -0.853 1 96.94 94 GLN A N 1
ATOM 742 C CA . GLN A 1 94 ? 3.145 6.562 -2.135 1 96.94 94 GLN A CA 1
ATOM 743 C C . GLN A 1 94 ? 2.861 5.551 -3.242 1 96.94 94 GLN A C 1
ATOM 745 O O . GLN A 1 94 ? 2.529 5.934 -4.367 1 96.94 94 GLN A O 1
ATOM 750 N N . ALA A 1 95 ? 3.035 4.254 -2.943 1 98.06 95 ALA A N 1
ATOM 751 C CA . ALA A 1 95 ? 2.721 3.215 -3.918 1 98.06 95 ALA A CA 1
ATOM 752 C C . ALA A 1 95 ? 1.252 3.271 -4.328 1 98.06 95 ALA A C 1
ATOM 754 O O . ALA A 1 95 ? 0.928 3.184 -5.516 1 98.06 95 ALA A O 1
ATOM 755 N N . LEU A 1 96 ? 0.39 3.41 -3.346 1 97.06 96 LEU A N 1
ATOM 756 C CA . LEU A 1 96 ? -1.039 3.527 -3.613 1 97.06 96 LEU A CA 1
ATOM 757 C C . LEU A 1 96 ? -1.333 4.746 -4.48 1 97.06 96 LEU A C 1
ATOM 759 O O . LEU A 1 96 ? -2.113 4.664 -5.43 1 97.06 96 LEU A O 1
ATOM 763 N N . ALA A 1 97 ? -0.722 5.879 -4.176 1 95.31 97 ALA A N 1
ATOM 764 C CA . ALA A 1 97 ? -0.916 7.102 -4.953 1 95.31 97 ALA A CA 1
ATOM 765 C C . ALA A 1 97 ? -0.471 6.902 -6.402 1 95.31 97 ALA A C 1
ATOM 767 O O . ALA A 1 97 ? -1.178 7.293 -7.332 1 95.31 97 ALA A O 1
ATOM 768 N N . GLN A 1 98 ? 0.655 6.305 -6.609 1 95.44 98 GLN A N 1
ATOM 769 C CA . GLN A 1 98 ? 1.219 6.094 -7.938 1 95.44 98 GLN A CA 1
ATOM 770 C C . GLN A 1 98 ? 0.331 5.176 -8.773 1 95.44 98 GLN A C 1
ATOM 772 O O . GLN A 1 98 ? 0.064 5.457 -9.945 1 95.44 98 GLN A O 1
ATOM 777 N N . VAL A 1 99 ? -0.14 4.117 -8.195 1 96.38 99 VAL A N 1
ATOM 778 C CA . VAL A 1 99 ? -1.032 3.189 -8.883 1 96.38 99 VAL A CA 1
ATOM 779 C C . VAL A 1 99 ? -2.348 3.889 -9.219 1 96.38 99 VAL A C 1
ATOM 781 O O . VAL A 1 99 ? -2.85 3.775 -10.336 1 96.38 99 VAL A O 1
ATOM 784 N N . GLY A 1 100 ? -2.871 4.586 -8.203 1 94.81 100 GLY A N 1
ATOM 785 C CA . GLY A 1 100 ? -4.117 5.305 -8.422 1 94.81 100 GLY A CA 1
ATOM 786 C C . GLY A 1 100 ? -4.02 6.332 -9.531 1 94.81 100 GLY A C 1
ATOM 787 O O . GLY A 1 100 ? -4.98 6.543 -10.273 1 94.81 100 GLY A O 1
ATOM 788 N N . ASP A 1 101 ? -2.926 7.012 -9.602 1 92.81 101 ASP A N 1
ATOM 789 C CA . ASP A 1 101 ? -2.703 7.996 -10.656 1 92.81 101 ASP A CA 1
ATOM 790 C C . ASP A 1 101 ? -2.709 7.336 -12.031 1 92.81 101 ASP A C 1
ATOM 792 O O . ASP A 1 101 ? -3.145 7.938 -13.016 1 92.81 101 ASP A O 1
ATOM 796 N N . GLN A 1 102 ? -2.184 6.148 -12.109 1 91.56 102 GLN A N 1
ATOM 797 C CA . GLN A 1 102 ? -2.145 5.41 -13.367 1 91.56 102 GLN A CA 1
ATOM 798 C C . GLN A 1 102 ? -3.549 5.027 -13.828 1 91.56 102 GLN A C 1
ATOM 800 O O . GLN A 1 102 ? -3.814 4.938 -15.031 1 91.56 102 GLN A O 1
ATOM 805 N N . TRP A 1 103 ? -4.438 4.75 -12.844 1 90.56 103 TRP A N 1
ATOM 806 C CA . TRP A 1 103 ? -5.797 4.332 -13.18 1 90.56 103 TRP A CA 1
ATOM 807 C C . TRP A 1 103 ? -6.637 5.523 -13.617 1 90.56 103 TRP A C 1
ATOM 809 O O . TRP A 1 103 ? -7.648 5.355 -14.312 1 90.56 103 TRP A O 1
ATOM 819 N N . ARG A 1 104 ? -6.453 6.863 -13.008 1 74.31 104 ARG A N 1
ATOM 820 C CA . ARG A 1 104 ? -7.277 8.047 -13.25 1 74.31 104 ARG A CA 1
ATOM 821 C C . ARG A 1 104 ? -6.641 8.953 -14.289 1 74.31 104 ARG A C 1
ATOM 823 O O . ARG A 1 104 ? -5.965 9.93 -13.945 1 74.31 104 ARG A O 1
ATOM 830 N N . PRO A 1 105 ? -6.855 8.75 -15.57 1 59.56 105 PRO A N 1
ATOM 831 C CA . PRO A 1 105 ? -6.199 9.609 -16.562 1 59.56 105 PRO A CA 1
ATOM 832 C C . PRO A 1 105 ? -6.762 11.031 -16.562 1 59.56 105 PRO A C 1
ATOM 834 O O . PRO A 1 105 ? -6.016 11.992 -16.766 1 59.56 105 PRO A O 1
ATOM 837 N N . ASP A 1 106 ? -8.047 11.25 -16.25 1 62.72 106 ASP A N 1
ATOM 838 C CA . ASP A 1 106 ? -8.648 12.477 -16.781 1 62.72 106 ASP A CA 1
ATOM 839 C C . ASP A 1 106 ? -8.391 13.656 -15.852 1 62.72 106 ASP A C 1
ATOM 841 O O . ASP A 1 106 ? -8.305 14.805 -16.297 1 62.72 106 ASP A O 1
ATOM 845 N N . GLY A 1 107 ? -8.258 13.578 -14.727 1 64.06 107 GLY A N 1
ATOM 846 C CA . GLY A 1 107 ? -8.211 14.773 -13.898 1 64.06 107 GLY A CA 1
ATOM 847 C C . GLY A 1 107 ? -6.828 15.078 -13.367 1 64.06 107 GLY A C 1
ATOM 848 O O . GLY A 1 107 ? -6.598 16.156 -12.805 1 64.06 107 GLY A O 1
ATOM 849 N N . GLY A 1 108 ? -5.824 14.406 -13.82 1 82.56 108 GLY A N 1
ATOM 850 C CA . GLY A 1 108 ? -4.469 14.617 -13.336 1 82.56 108 GLY A CA 1
ATOM 851 C C . GLY A 1 108 ? -4.242 14.07 -11.938 1 82.56 108 GLY A C 1
ATOM 852 O O . GLY A 1 108 ? -5.199 13.82 -11.203 1 82.56 108 GLY A O 1
ATOM 853 N N . SER A 1 109 ? -3.025 13.914 -11.602 1 88.88 109 SER A N 1
ATOM 854 C CA . SER A 1 109 ? -2.648 13.398 -10.289 1 88.88 109 SER A CA 1
ATOM 855 C C . SER A 1 109 ? -2.883 14.438 -9.195 1 88.88 109 SER A C 1
ATOM 857 O O . SER A 1 109 ? -2.426 15.578 -9.312 1 88.88 109 SER A O 1
ATOM 859 N N . PRO A 1 110 ? -3.572 14.164 -8.125 1 89.19 110 PRO A N 1
ATOM 860 C CA . PRO A 1 110 ? -3.807 15.125 -7.047 1 89.19 110 PRO A CA 1
ATOM 861 C C . PRO A 1 110 ? -2.523 15.523 -6.32 1 89.19 110 PRO A C 1
ATOM 863 O O . PRO A 1 110 ? -2.385 16.672 -5.887 1 89.19 110 PRO A O 1
ATOM 866 N N . LEU A 1 111 ? -1.644 14.609 -6.215 1 92.38 111 LEU A N 1
ATOM 867 C CA . LEU A 1 111 ? -0.364 14.852 -5.559 1 92.38 111 LEU A CA 1
ATOM 868 C C . LEU A 1 111 ? 0.788 14.727 -6.547 1 92.38 111 LEU A C 1
ATOM 870 O O . LEU A 1 111 ? 0.777 13.852 -7.414 1 92.38 111 LEU A O 1
ATOM 874 N N . ARG A 1 112 ? 1.718 15.578 -6.367 1 93.25 112 ARG A N 1
ATOM 875 C CA . ARG A 1 112 ? 2.988 15.477 -7.082 1 93.25 112 ARG A CA 1
ATOM 876 C C . ARG A 1 112 ? 4.137 15.211 -6.113 1 93.25 112 ARG A C 1
ATOM 878 O O . ARG A 1 112 ? 4.223 15.836 -5.055 1 93.25 112 ARG A O 1
ATOM 885 N N . PHE A 1 113 ? 4.918 14.273 -6.465 1 96.12 113 PHE A N 1
ATOM 886 C CA . PHE A 1 113 ? 6.141 13.977 -5.73 1 96.12 113 PHE A CA 1
ATOM 887 C C . PHE A 1 113 ? 7.359 14.5 -6.473 1 96.12 113 PHE A C 1
ATOM 889 O O . PHE A 1 113 ? 7.617 14.102 -7.613 1 96.12 113 PHE A O 1
ATOM 896 N N . MET A 1 114 ? 8.07 15.359 -5.727 1 96.81 114 MET A N 1
ATOM 897 C CA . MET A 1 114 ? 9.141 16.094 -6.414 1 96.81 114 MET A CA 1
ATOM 898 C C . MET A 1 114 ? 10.461 15.961 -5.664 1 96.81 114 MET A C 1
ATOM 900 O O . MET A 1 114 ? 10.469 15.875 -4.434 1 96.81 114 MET A O 1
ATOM 904 N N . ASN A 1 115 ? 11.508 15.906 -6.398 1 96.69 115 ASN A N 1
ATOM 905 C CA . ASN A 1 115 ? 12.836 16.078 -5.816 1 96.69 115 ASN A CA 1
ATOM 906 C C . ASN A 1 115 ? 13.102 17.531 -5.441 1 96.69 115 ASN A C 1
ATOM 908 O O . ASN A 1 115 ? 13.188 18.406 -6.316 1 96.69 115 ASN A O 1
ATOM 912 N N . ALA A 1 116 ? 13.289 17.797 -4.211 1 95.06 116 ALA A N 1
ATOM 913 C CA . ALA A 1 116 ? 13.453 19.156 -3.717 1 95.06 116 ALA A CA 1
ATOM 914 C C . ALA A 1 116 ? 14.719 19.797 -4.281 1 95.06 116 ALA A C 1
ATOM 916 O O . ALA A 1 116 ? 14.789 21.031 -4.422 1 95.06 116 ALA A O 1
ATOM 917 N N . GLN A 1 117 ? 15.695 19.047 -4.633 1 94.06 117 GLN A N 1
ATOM 918 C CA . GLN A 1 117 ? 16.984 19.547 -5.094 1 94.06 117 GLN A CA 1
ATOM 919 C C . GLN A 1 117 ? 16.938 19.891 -6.582 1 94.06 117 GLN A C 1
ATOM 921 O O . GLN A 1 117 ? 17.469 20.922 -7.008 1 94.06 117 GLN A O 1
ATOM 926 N N . THR A 1 118 ? 16.266 19.109 -7.359 1 94.62 118 THR A N 1
ATOM 927 C CA . THR A 1 118 ? 16.359 19.25 -8.805 1 94.62 118 THR A CA 1
ATOM 928 C C . THR A 1 118 ? 15.047 19.812 -9.375 1 94.62 118 THR A C 1
ATOM 930 O O . THR A 1 118 ? 15.008 20.281 -10.516 1 94.62 118 THR A O 1
ATOM 933 N N . GLY A 1 119 ? 14 19.672 -8.633 1 94.19 119 GLY A N 1
ATOM 934 C CA . GLY A 1 119 ? 12.695 20.109 -9.109 1 94.19 119 GLY A CA 1
ATOM 935 C C . GLY A 1 119 ? 12.055 19.125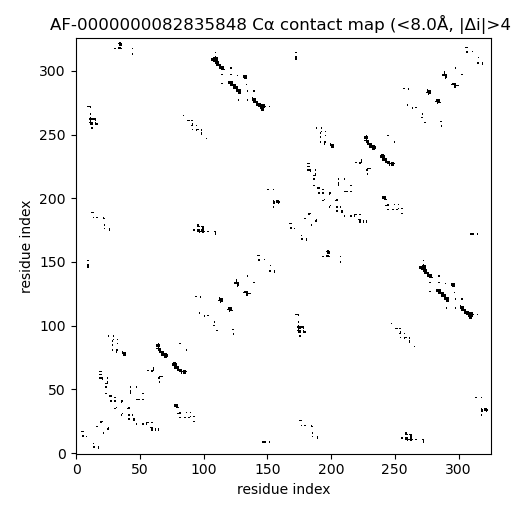 -10.078 1 94.19 119 GLY A C 1
ATOM 936 O O . GLY A 1 119 ? 11.07 19.453 -10.742 1 94.19 119 GLY A O 1
ATOM 937 N N . ARG A 1 120 ? 12.602 17.953 -10.125 1 95.56 120 ARG A N 1
ATOM 938 C CA . ARG A 1 120 ? 12.07 16.953 -11.047 1 95.56 120 ARG 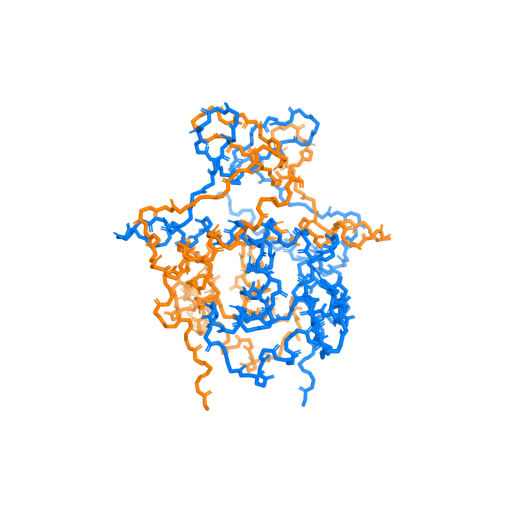A CA 1
ATOM 939 C C . ARG A 1 120 ? 11.109 16 -10.328 1 95.56 120 ARG A C 1
ATOM 941 O O . ARG A 1 120 ? 11.18 15.844 -9.109 1 95.56 120 ARG A O 1
ATOM 948 N N . ARG A 1 121 ? 10.281 15.352 -11.203 1 96.25 121 ARG A N 1
ATOM 949 C CA . ARG A 1 121 ? 9.312 14.422 -10.656 1 96.25 121 ARG A CA 1
ATOM 950 C C . ARG A 1 121 ? 9.992 13.156 -10.133 1 96.25 121 ARG A C 1
ATOM 952 O O . ARG A 1 121 ? 10.977 12.695 -10.719 1 96.25 121 ARG A O 1
ATOM 959 N N . VAL A 1 122 ? 9.43 12.633 -9.086 1 97.31 122 VAL A N 1
ATOM 960 C CA . VAL A 1 122 ? 9.961 11.445 -8.43 1 97.31 122 VAL A CA 1
ATOM 961 C C . VAL A 1 122 ? 8.898 10.352 -8.398 1 97.31 122 VAL A C 1
ATOM 963 O O . VAL A 1 122 ? 7.715 10.633 -8.219 1 97.31 122 VAL A O 1
ATOM 966 N N . GLU A 1 123 ? 9.289 9.148 -8.625 1 97.12 123 GLU A N 1
ATOM 967 C CA . GLU A 1 123 ? 8.398 7.992 -8.508 1 97.12 123 GLU A CA 1
ATOM 968 C C . GLU A 1 123 ? 9.062 6.871 -7.703 1 97.12 123 GLU A C 1
ATOM 970 O O . GLU A 1 123 ? 10.273 6.906 -7.465 1 97.12 123 GLU A O 1
ATOM 975 N N . LEU A 1 124 ? 8.211 5.949 -7.234 1 97.5 124 LEU A N 1
ATOM 976 C CA . LEU A 1 124 ? 8.773 4.707 -6.711 1 97.5 124 LEU A CA 1
ATOM 977 C C . LEU A 1 124 ? 9.234 3.799 -7.844 1 97.5 124 LEU A C 1
ATOM 979 O O . LEU A 1 124 ? 8.5 3.568 -8.805 1 97.5 124 LEU A O 1
ATOM 983 N N . GLY A 1 125 ? 10.367 3.363 -7.762 1 97.19 125 GLY A N 1
ATOM 984 C CA . GLY A 1 125 ? 10.945 2.402 -8.688 1 97.19 125 GLY A CA 1
ATOM 985 C C . GLY A 1 125 ? 11.766 1.329 -8.008 1 97.19 125 GLY A C 1
ATOM 986 O O . GLY A 1 125 ? 11.977 1.382 -6.793 1 97.19 125 GLY A O 1
ATOM 987 N N . LEU A 1 126 ? 12.164 0.336 -8.742 1 97.31 126 LEU A N 1
ATOM 988 C CA . LEU A 1 126 ? 13.039 -0.715 -8.234 1 97.31 126 LEU A CA 1
ATOM 989 C C . LEU A 1 126 ? 14.5 -0.292 -8.32 1 97.31 126 LEU A C 1
ATOM 991 O O . LEU A 1 126 ? 14.953 0.197 -9.359 1 97.31 126 LEU A O 1
ATOM 995 N N . VAL 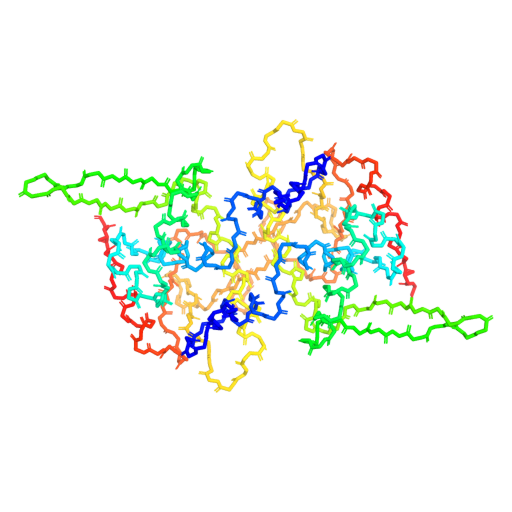A 1 127 ? 15.133 -0.445 -7.215 1 97.38 127 VAL A N 1
ATOM 996 C CA . VAL A 1 127 ? 16.547 -0.098 -7.195 1 97.38 127 VAL A CA 1
ATOM 997 C C . VAL A 1 127 ? 17.344 -1.219 -6.531 1 97.38 127 VAL A C 1
ATOM 999 O O . VAL A 1 127 ? 16.844 -1.918 -5.652 1 97.38 127 VAL A O 1
ATOM 1002 N N . GLU A 1 128 ? 18.547 -1.387 -6.98 1 95.81 128 GLU A N 1
ATOM 1003 C CA . GLU A 1 128 ? 19.422 -2.391 -6.387 1 95.81 128 GLU A CA 1
ATOM 1004 C C . GLU A 1 128 ? 19.984 -1.907 -5.055 1 95.81 128 GLU A C 1
ATOM 1006 O O . GLU A 1 128 ? 20.359 -0.74 -4.922 1 95.81 128 GLU A O 1
ATOM 1011 N N . GLU A 1 129 ? 19.938 -2.836 -4.172 1 90.62 129 GLU A N 1
ATOM 1012 C CA . GLU A 1 129 ? 20.594 -2.527 -2.9 1 90.62 129 GLU A CA 1
ATOM 1013 C C . GLU A 1 129 ? 22.078 -2.223 -3.092 1 90.62 129 GLU A C 1
ATOM 1015 O O . GLU A 1 129 ? 22.75 -2.898 -3.867 1 90.62 129 GLU A O 1
ATOM 1020 N N . GLY A 1 130 ? 22.609 -1.241 -2.412 1 88.31 130 GLY A N 1
ATOM 1021 C CA . GLY A 1 130 ? 24.016 -0.885 -2.518 1 88.31 130 GLY A CA 1
ATOM 1022 C C . GLY A 1 130 ? 24.297 0.155 -3.588 1 88.31 130 GLY A C 1
ATOM 1023 O O . GLY A 1 130 ? 24.484 1.334 -3.281 1 88.31 130 GLY A O 1
ATOM 1024 N N . SER A 1 131 ? 24.109 -0.211 -4.883 1 90 131 SER A N 1
ATOM 1025 C CA . SER A 1 131 ? 24.453 0.669 -5.996 1 90 131 SER A CA 1
ATOM 1026 C C . SER A 1 131 ? 23.391 1.741 -6.199 1 90 131 SER A C 1
ATOM 1028 O O . SER A 1 131 ? 23.688 2.836 -6.68 1 90 131 SER A O 1
ATOM 1030 N N . GLY A 1 132 ? 22.156 1.374 -5.926 1 92 132 GLY A N 1
ATOM 1031 C CA . GLY A 1 132 ? 21.047 2.277 -6.176 1 92 132 GLY A CA 1
ATOM 1032 C C . GLY A 1 132 ? 20.625 2.332 -7.633 1 92 132 GLY A C 1
ATOM 1033 O O . GLY A 1 132 ? 19.812 3.168 -8.023 1 92 132 GLY A O 1
ATOM 1034 N N . ALA A 1 133 ? 21.219 1.467 -8.383 1 93.44 133 ALA A N 1
ATOM 1035 C CA . ALA A 1 133 ? 20.891 1.461 -9.805 1 93.44 133 ALA A CA 1
ATOM 1036 C C . ALA A 1 133 ? 19.438 1.046 -10.031 1 93.44 133 ALA A C 1
ATOM 1038 O O . ALA A 1 133 ? 18.938 0.147 -9.352 1 93.44 133 ALA A O 1
ATOM 1039 N N . ARG A 1 134 ? 18.812 1.691 -10.992 1 95.25 134 ARG A N 1
ATOM 1040 C CA . ARG A 1 134 ? 17.438 1.359 -11.336 1 95.25 134 ARG A CA 1
ATOM 1041 C C . ARG A 1 134 ? 17.344 -0.038 -11.938 1 95.25 134 ARG A C 1
ATOM 1043 O O . ARG A 1 134 ? 18.219 -0.449 -12.703 1 95.25 134 ARG A O 1
ATOM 1050 N N . VAL A 1 135 ? 16.328 -0.778 -11.562 1 96.12 135 VAL A N 1
ATOM 1051 C CA . VAL A 1 135 ? 16.062 -2.121 -12.07 1 96.12 135 VAL A CA 1
ATOM 1052 C C . VAL A 1 135 ? 14.727 -2.141 -12.805 1 96.12 135 VAL A C 1
ATOM 1054 O O . VAL A 1 135 ? 13.742 -1.58 -12.328 1 96.12 135 VAL A O 1
ATOM 1057 N N . ARG A 1 136 ? 14.766 -2.723 -13.984 1 94.44 136 ARG A N 1
ATOM 1058 C CA . ARG A 1 136 ? 13.523 -2.863 -14.727 1 94.44 136 ARG A CA 1
ATOM 1059 C C . ARG A 1 136 ? 12.625 -3.926 -14.094 1 94.44 136 ARG A C 1
ATOM 1061 O O . ARG A 1 136 ? 13.117 -4.93 -13.57 1 94.44 136 ARG A O 1
ATOM 1068 N N . HIS A 1 137 ? 11.375 -3.725 -14.242 1 92.75 137 HIS A N 1
ATOM 1069 C CA . HIS A 1 137 ? 10.406 -4.652 -13.664 1 92.75 137 HIS A CA 1
ATOM 1070 C C . HIS A 1 137 ? 10.586 -6.059 -14.227 1 92.75 137 HIS A C 1
ATOM 1072 O O . HIS A 1 137 ? 10.453 -7.043 -13.5 1 92.75 137 HIS A O 1
ATOM 1078 N N . GLN A 1 138 ? 10.898 -6.156 -15.516 1 92.62 138 GLN A N 1
ATOM 1079 C CA . GLN A 1 138 ? 11.039 -7.453 -16.172 1 92.62 138 GLN A CA 1
ATOM 1080 C C . GLN A 1 138 ? 12.227 -8.227 -15.602 1 92.62 138 GLN A C 1
ATOM 1082 O O . GLN A 1 138 ? 12.336 -9.445 -15.805 1 92.62 138 GLN A O 1
ATOM 1087 N N . ASP A 1 139 ? 13.125 -7.52 -14.93 1 95.5 139 ASP A N 1
ATOM 1088 C CA . ASP A 1 139 ? 14.328 -8.148 -14.391 1 95.5 139 ASP A CA 1
ATOM 1089 C C . ASP A 1 139 ? 14.141 -8.531 -12.93 1 95.5 139 ASP A C 1
ATOM 1091 O O . ASP A 1 139 ? 15.062 -9.047 -12.289 1 95.5 139 ASP A O 1
ATOM 1095 N N . LEU A 1 140 ? 12.977 -8.289 -12.398 1 95.81 140 LEU A N 1
ATOM 1096 C CA . LEU A 1 140 ? 12.703 -8.609 -11 1 95.81 140 LEU A CA 1
ATOM 1097 C C . LEU A 1 140 ? 12.352 -10.078 -10.836 1 95.81 140 LEU A C 1
ATOM 1099 O O . LEU A 1 140 ? 11.516 -10.609 -11.578 1 95.81 140 LEU A O 1
ATOM 1103 N N . ARG A 1 141 ? 12.984 -10.727 -9.898 1 94.88 141 ARG A N 1
ATOM 1104 C CA . ARG A 1 141 ? 12.656 -12.086 -9.492 1 94.88 141 ARG A CA 1
ATOM 1105 C C . ARG A 1 141 ? 12.32 -12.156 -8.008 1 94.88 141 ARG A C 1
ATOM 1107 O O . ARG A 1 141 ? 13.023 -11.578 -7.18 1 94.88 141 ARG A O 1
ATOM 1114 N N . VAL A 1 142 ? 11.242 -12.812 -7.715 1 94.88 142 VAL A N 1
ATOM 1115 C CA . VAL A 1 142 ? 10.836 -13.008 -6.328 1 94.88 142 VAL A CA 1
ATOM 1116 C C . VAL A 1 142 ? 11.172 -14.43 -5.887 1 94.88 142 VAL A C 1
ATOM 1118 O O . VAL A 1 142 ? 10.805 -15.398 -6.555 1 94.88 142 VAL A O 1
ATOM 1121 N N . GLU A 1 143 ? 11.898 -14.531 -4.812 1 93.94 143 GLU A N 1
ATOM 1122 C CA . GLU A 1 143 ? 12.328 -15.828 -4.297 1 93.94 143 GLU A CA 1
ATOM 1123 C C . GLU A 1 143 ? 11.992 -15.969 -2.812 1 93.94 143 GLU A C 1
ATOM 1125 O O . GLU A 1 143 ? 11.672 -14.984 -2.148 1 93.94 143 GLU A O 1
ATOM 1130 N N . ALA A 1 144 ? 12.062 -17.203 -2.385 1 92 144 ALA A N 1
ATOM 1131 C CA . ALA A 1 144 ? 11.875 -17.453 -0.955 1 92 144 ALA A CA 1
ATOM 1132 C C . ALA A 1 144 ? 13.055 -16.891 -0.153 1 92 144 ALA A C 1
ATOM 1134 O O . ALA A 1 144 ? 14.211 -17.125 -0.504 1 92 144 ALA A O 1
ATOM 1135 N N . GLY A 1 145 ? 12.773 -16.109 0.888 1 90.75 145 GLY A N 1
ATOM 1136 C CA . GLY A 1 145 ? 13.805 -15.648 1.809 1 90.75 145 GLY A CA 1
ATOM 1137 C C . GLY A 1 145 ? 13.992 -16.578 2.998 1 90.75 145 GLY A C 1
ATOM 1138 O O . GLY A 1 145 ? 13.336 -17.609 3.096 1 90.75 145 GLY A O 1
ATOM 1139 N N . PRO A 1 146 ? 14.875 -16.25 3.834 1 88.62 146 PRO A N 1
ATOM 1140 C CA . PRO A 1 146 ? 15.172 -1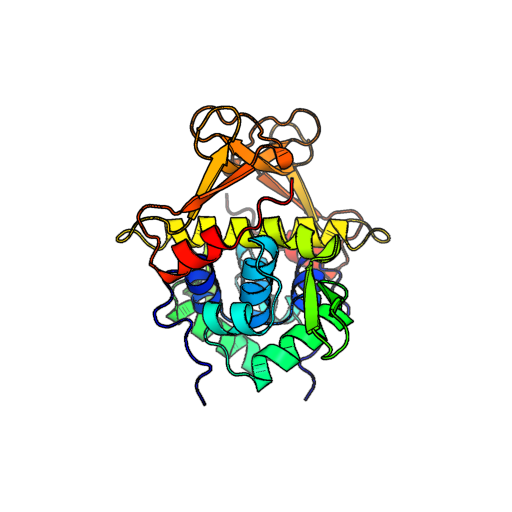7.094 4.996 1 88.62 146 PRO A CA 1
ATOM 1141 C C . PRO A 1 146 ? 13.977 -17.266 5.93 1 88.62 146 PRO A C 1
ATOM 1143 O O . PRO A 1 146 ? 13.891 -18.25 6.664 1 88.62 146 PRO A O 1
ATOM 1146 N N . GLY A 1 147 ? 13.062 -16.312 5.867 1 88.5 147 GLY A N 1
ATOM 1147 C CA . GLY A 1 147 ? 11.906 -16.375 6.742 1 88.5 147 GLY A CA 1
ATOM 1148 C C . GLY A 1 147 ? 10.711 -17.062 6.105 1 88.5 147 GLY A C 1
ATOM 1149 O O . GLY A 1 147 ? 9.625 -17.094 6.68 1 88.5 147 GLY A O 1
ATOM 1150 N N . ALA A 1 148 ? 10.938 -17.641 4.945 1 89.69 148 ALA A N 1
ATOM 1151 C CA . ALA A 1 148 ? 9.828 -18.297 4.25 1 89.69 148 ALA A CA 1
ATOM 1152 C C . ALA A 1 148 ? 9.422 -19.578 4.961 1 89.69 148 ALA A C 1
ATOM 1154 O O . ALA A 1 148 ? 10.281 -20.391 5.316 1 89.69 148 ALA A O 1
ATOM 1155 N N . ASP A 1 149 ? 8.172 -19.734 5.195 1 88.81 149 ASP A N 1
ATOM 1156 C CA . ASP A 1 149 ? 7.664 -21 5.703 1 88.81 149 ASP A CA 1
ATOM 1157 C C . ASP A 1 149 ? 7.289 -21.938 4.559 1 88.81 149 ASP A C 1
ATOM 1159 O O . ASP A 1 149 ? 7.523 -21.625 3.391 1 88.81 149 ASP A O 1
ATOM 1163 N N . ASP A 1 150 ? 6.793 -23.062 4.906 1 89.44 150 ASP A N 1
ATOM 1164 C CA . ASP A 1 150 ? 6.484 -24.062 3.898 1 89.44 150 ASP A CA 1
ATOM 1165 C C . ASP A 1 150 ? 5.402 -23.578 2.938 1 89.44 150 ASP A C 1
ATOM 1167 O O . ASP A 1 150 ? 5.457 -23.859 1.739 1 89.44 150 ASP A O 1
ATOM 1171 N N . LEU A 1 151 ? 4.5 -22.891 3.463 1 89.12 151 LEU A N 1
ATOM 1172 C CA . LEU A 1 151 ? 3.4 -22.391 2.641 1 89.12 151 LEU A CA 1
ATOM 1173 C C . LEU A 1 151 ? 3.893 -21.375 1.627 1 89.12 151 LEU A C 1
ATOM 1175 O O . LEU A 1 151 ? 3.482 -21.391 0.464 1 89.12 151 LEU A O 1
ATOM 1179 N N . MET A 1 152 ? 4.727 -20.547 2.051 1 88.69 152 MET A N 1
ATOM 1180 C CA . MET A 1 152 ? 5.301 -19.562 1.132 1 88.69 152 MET A CA 1
ATOM 1181 C C . MET A 1 152 ? 6.125 -20.25 0.05 1 88.69 152 MET A C 1
ATOM 1183 O O . MET A 1 152 ? 6.035 -19.891 -1.127 1 88.69 152 MET A O 1
ATOM 1187 N N . ARG A 1 153 ? 6.938 -21.203 0.426 1 90.75 153 ARG A N 1
ATOM 1188 C CA . ARG A 1 153 ? 7.734 -21.938 -0.543 1 90.75 153 ARG A CA 1
ATOM 1189 C C . ARG A 1 153 ? 6.84 -22.688 -1.535 1 90.75 153 ARG A C 1
ATOM 1191 O O . ARG A 1 153 ? 7.145 -22.75 -2.729 1 90.75 153 ARG A O 1
ATOM 1198 N N . TRP A 1 154 ? 5.805 -23.203 -0.979 1 91.75 154 TRP A N 1
ATOM 1199 C CA . TRP A 1 154 ? 4.836 -23.859 -1.853 1 91.75 154 TRP A CA 1
ATOM 1200 C C . TRP A 1 154 ? 4.238 -22.859 -2.842 1 91.75 154 TRP A C 1
ATOM 1202 O O . TRP A 1 154 ? 4.18 -23.141 -4.043 1 91.75 154 TRP A O 1
ATOM 1212 N N . ARG A 1 155 ? 3.779 -21.625 -2.443 1 90.06 155 ARG A N 1
ATOM 1213 C CA . ARG A 1 155 ? 3.234 -20.594 -3.314 1 90.06 155 ARG A CA 1
ATOM 1214 C C . ARG A 1 155 ? 4.18 -20.297 -4.473 1 90.06 155 ARG A C 1
ATOM 1216 O O . ARG A 1 155 ? 3.76 -20.25 -5.629 1 90.06 155 ARG A O 1
ATOM 1223 N N . LEU A 1 156 ? 5.453 -20.188 -4.074 1 90.88 156 LEU A N 1
ATOM 1224 C CA . LEU A 1 156 ? 6.453 -19.781 -5.051 1 90.88 156 LEU A CA 1
ATOM 1225 C C . LEU A 1 156 ? 6.762 -20.906 -6.023 1 90.88 156 LEU A C 1
ATOM 1227 O O . LEU A 1 156 ? 7.223 -20.656 -7.141 1 90.88 156 LEU A O 1
ATOM 1231 N N . SER A 1 157 ? 6.473 -22.109 -5.59 1 90.94 157 SER A N 1
ATOM 1232 C CA . SER A 1 157 ? 6.727 -23.266 -6.438 1 90.94 157 SER A CA 1
ATOM 1233 C C . SER A 1 157 ? 5.637 -23.438 -7.488 1 90.94 157 SER A C 1
ATOM 1235 O O . SER A 1 157 ? 5.809 -24.172 -8.461 1 90.94 157 SER A O 1
ATOM 1237 N N . GLN A 1 158 ? 4.477 -22.812 -7.176 1 85.25 158 GLN A N 1
ATOM 1238 C CA . GLN A 1 158 ? 3.35 -22.938 -8.094 1 85.25 158 GLN A CA 1
ATOM 1239 C C . GLN A 1 158 ? 3.508 -22.016 -9.297 1 85.25 158 GLN A C 1
ATOM 1241 O O . GLN A 1 158 ? 2.707 -22.062 -10.227 1 85.25 158 GLN A O 1
ATOM 1246 N N . LYS A 1 159 ? 4.473 -21.031 -9.094 1 73.19 159 LYS A N 1
ATOM 1247 C CA . LYS A 1 159 ? 4.68 -20.078 -10.18 1 73.19 159 LYS A CA 1
ATOM 1248 C C . LYS A 1 159 ? 4.969 -20.797 -11.492 1 73.19 159 LYS A C 1
ATOM 1250 O O . LYS A 1 159 ? 5.875 -21.625 -11.57 1 73.19 159 LYS A O 1
ATOM 1255 N N . THR A 1 160 ? 3.982 -21.125 -12.172 1 56.19 160 THR A N 1
ATOM 1256 C CA . THR A 1 160 ? 4.172 -21.75 -13.469 1 56.19 160 THR A CA 1
ATOM 1257 C C . THR A 1 160 ? 5.043 -20.891 -14.375 1 56.19 160 THR A C 1
ATOM 1259 O O . THR A 1 160 ? 4.805 -19.688 -14.508 1 56.19 160 THR A O 1
ATOM 1262 N N . GLU A 1 161 ? 6.379 -21.125 -14.391 1 47.28 161 GLU A N 1
ATOM 1263 C CA . GLU A 1 161 ? 7.281 -20.609 -15.422 1 47.28 161 GLU A CA 1
ATOM 1264 C C . GLU A 1 161 ? 6.543 -20.391 -16.75 1 47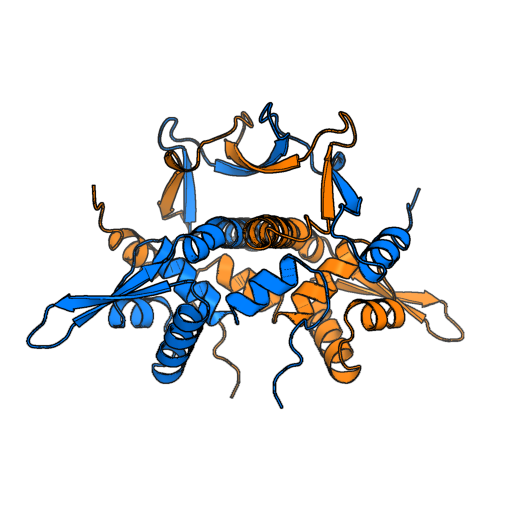.28 161 GLU A C 1
ATOM 1266 O O . GLU A 1 161 ? 6.348 -21.344 -17.516 1 47.28 161 GLU A O 1
ATOM 1271 N N . ARG A 1 162 ? 5.359 -20 -16.938 1 40.44 162 ARG A N 1
ATOM 1272 C CA . ARG A 1 162 ? 5.039 -19.984 -18.359 1 40.44 162 ARG A CA 1
ATOM 1273 C C . ARG A 1 162 ? 6.188 -19.406 -19.172 1 40.44 162 ARG A C 1
ATOM 1275 O O . ARG A 1 162 ? 6.656 -18.297 -18.891 1 40.44 162 ARG A O 1
ATOM 1282 N N . ALA A 1 163 ? 6.898 -20.344 -19.969 1 32.41 163 ALA A N 1
ATOM 1283 C CA . ALA A 1 163 ? 7.727 -20.281 -21.156 1 32.41 163 ALA A CA 1
ATOM 1284 C C . ALA A 1 163 ? 7.184 -19.234 -22.141 1 32.41 163 ALA A C 1
ATOM 1286 O O . ALA A 1 163 ? 5.969 -19.094 -22.297 1 32.41 163 ALA A O 1
ATOM 1287 N N . MET B 1 1 ? -25.516 -0.827 5.953 1 22.59 1 MET B N 1
ATOM 1288 C CA . MET B 1 1 ? -25.062 0.556 5.855 1 22.59 1 MET B CA 1
ATOM 1289 C C . MET B 1 1 ? -23.797 0.651 5.012 1 22.59 1 MET B C 1
ATOM 1291 O O . MET B 1 1 ? -22.797 -0.003 5.309 1 22.59 1 MET B O 1
ATOM 1295 N N . ARG B 1 2 ? -23.797 0.826 3.754 1 28.77 2 ARG B N 1
ATOM 1296 C CA . ARG B 1 2 ? -22.75 0.776 2.742 1 28.77 2 ARG B CA 1
ATOM 1297 C C . ARG B 1 2 ? -21.547 1.601 3.17 1 28.77 2 ARG B C 1
ATOM 1299 O O . ARG B 1 2 ? -21.688 2.742 3.615 1 28.77 2 ARG B O 1
ATOM 1306 N N . SER B 1 3 ? -20.609 1.138 3.711 1 35.88 3 SER B N 1
ATOM 1307 C CA . SER B 1 3 ? -19.453 1.899 4.156 1 35.88 3 SER B CA 1
ATOM 1308 C C . SER B 1 3 ? -19.172 3.076 3.229 1 35.88 3 SER B C 1
ATOM 1310 O O . SER B 1 3 ? -19.344 2.967 2.014 1 35.88 3 SER B O 1
ATOM 1312 N N . LYS B 1 4 ? -19.422 4.297 3.543 1 40.09 4 LYS B N 1
ATOM 1313 C CA . LYS B 1 4 ? -19.328 5.539 2.785 1 40.09 4 LYS B CA 1
ATOM 1314 C C . LYS B 1 4 ? -18.109 5.527 1.853 1 40.09 4 LYS B C 1
ATOM 1316 O O . LYS B 1 4 ? -17 5.254 2.285 1 40.09 4 LYS B O 1
ATOM 1321 N N . SER B 1 5 ? -18.312 5.148 0.646 1 43.25 5 SER B N 1
ATOM 1322 C CA . SER B 1 5 ? -17.453 5.289 -0.526 1 43.25 5 SER B CA 1
ATOM 1323 C C . SER B 1 5 ? -16.594 6.543 -0.434 1 43.25 5 SER B C 1
ATOM 1325 O O . SER B 1 5 ? -16.938 7.496 0.26 1 43.25 5 SER B O 1
ATOM 1327 N N . PHE B 1 6 ? -15.195 6.434 -0.322 1 48.69 6 PHE B N 1
ATOM 1328 C CA . PHE B 1 6 ? -14.375 7.613 -0.567 1 48.69 6 PHE B CA 1
ATOM 1329 C C . PHE B 1 6 ? -15.047 8.539 -1.574 1 48.69 6 PHE B C 1
ATOM 1331 O O . PHE B 1 6 ? -14.367 9.258 -2.312 1 48.69 6 PHE B O 1
ATOM 1338 N N . GLU B 1 7 ? -16.344 8.586 -1.735 1 49.06 7 GLU B N 1
ATOM 1339 C CA . GLU B 1 7 ? -17.062 9.383 -2.73 1 49.06 7 GLU B CA 1
ATOM 1340 C C . GLU B 1 7 ? -16.734 10.859 -2.602 1 49.06 7 GLU B C 1
ATOM 1342 O O . GLU B 1 7 ? -16.734 11.414 -1.496 1 49.06 7 GLU B O 1
ATOM 1347 N N . GLY B 1 8 ? -16.172 11.375 -3.619 1 50.44 8 GLY B N 1
ATOM 1348 C CA . GLY B 1 8 ? -15.922 12.789 -3.881 1 50.44 8 GLY B CA 1
ATOM 1349 C C . GLY B 1 8 ? -14.477 13.195 -3.648 1 50.44 8 GLY B C 1
ATOM 1350 O O . GLY B 1 8 ? -14.055 14.281 -4.055 1 50.44 8 GLY B O 1
ATOM 1351 N N . MET B 1 9 ? -13.789 12.375 -2.801 1 57.56 9 MET B N 1
ATOM 1352 C CA . MET B 1 9 ? -12.406 12.789 -2.584 1 57.56 9 MET B CA 1
ATOM 1353 C C . MET B 1 9 ? -11.547 12.5 -3.816 1 57.56 9 MET B C 1
ATOM 1355 O O . MET B 1 9 ? -11.609 11.406 -4.379 1 57.56 9 MET B O 1
ATOM 1359 N N . VAL B 1 10 ? -11.141 13.508 -4.426 1 65.12 10 VAL B N 1
ATOM 1360 C CA . VAL B 1 10 ? -10.109 13.32 -5.445 1 65.12 10 VAL B CA 1
ATOM 1361 C C . VAL B 1 10 ? -8.836 12.789 -4.801 1 65.12 10 VAL B C 1
ATOM 1363 O O . VAL B 1 10 ? -7.977 13.562 -4.375 1 65.12 10 VAL B O 1
ATOM 1366 N N . CYS B 1 11 ? -8.898 11.422 -4.531 1 84.19 11 CYS B N 1
ATOM 1367 C CA . CYS B 1 11 ? -7.719 10.82 -3.914 1 84.19 11 CYS B CA 1
ATOM 1368 C C . CYS B 1 11 ? -7.328 9.531 -4.625 1 84.19 11 CYS B C 1
ATOM 1370 O O . CYS B 1 11 ? -8.086 8.562 -4.613 1 84.19 11 CYS B O 1
ATOM 1372 N N . SER B 1 12 ? -6.191 9.578 -5.273 1 89.75 12 SER B N 1
ATOM 1373 C CA . SER B 1 12 ? -5.637 8.414 -5.957 1 89.75 12 SER B CA 1
ATOM 1374 C C . SER B 1 12 ? -5.543 7.219 -5.016 1 89.75 12 SER B C 1
ATOM 1376 O O . SER B 1 12 ? -5.832 6.086 -5.41 1 89.75 12 SER B O 1
ATOM 1378 N N . ILE B 1 13 ? -5.215 7.438 -3.781 1 93.44 13 ILE B N 1
ATOM 1379 C CA . ILE B 1 13 ? -5.082 6.387 -2.781 1 93.44 13 ILE B CA 1
ATOM 1380 C C . ILE B 1 13 ? -6.445 5.75 -2.514 1 93.44 13 ILE B C 1
ATOM 1382 O O . ILE B 1 13 ? -6.578 4.523 -2.535 1 93.44 13 ILE B O 1
ATOM 1386 N N . ALA B 1 14 ? -7.477 6.578 -2.316 1 92.31 14 ALA B N 1
ATOM 1387 C CA . ALA B 1 14 ? -8.828 6.082 -2.062 1 92.31 14 ALA B CA 1
ATOM 1388 C C . ALA B 1 14 ? -9.344 5.266 -3.242 1 92.31 14 ALA B C 1
ATOM 1390 O O . ALA B 1 14 ? -10.047 4.27 -3.057 1 92.31 14 ALA B O 1
ATOM 1391 N N . THR B 1 15 ? -9.008 5.738 -4.426 1 92.12 15 THR B N 1
ATOM 1392 C CA . THR B 1 15 ? -9.422 5.039 -5.637 1 92.12 15 THR B CA 1
ATOM 1393 C C . THR B 1 15 ? -8.922 3.598 -5.625 1 92.12 15 THR B C 1
ATOM 1395 O O . THR B 1 15 ? -9.688 2.664 -5.887 1 92.12 15 THR B O 1
ATOM 1398 N N . VAL B 1 16 ? -7.66 3.365 -5.293 1 95.56 16 VAL B N 1
ATOM 1399 C CA . VAL B 1 16 ? -7.066 2.031 -5.289 1 95.56 16 VAL B CA 1
ATOM 1400 C C . VAL B 1 16 ? -7.664 1.204 -4.152 1 95.56 16 VAL B C 1
ATOM 1402 O O . VAL B 1 16 ? -8.031 0.042 -4.348 1 95.56 16 VAL B O 1
ATOM 1405 N N . LEU B 1 17 ? -7.812 1.788 -2.988 1 95.31 17 LEU B N 1
ATOM 1406 C CA . LEU B 1 17 ? -8.344 1.078 -1.832 1 95.31 17 LEU B CA 1
ATOM 1407 C C . LEU B 1 17 ? -9.781 0.636 -2.084 1 95.31 17 LEU B C 1
ATOM 1409 O O . LEU B 1 17 ? -10.18 -0.458 -1.676 1 95.31 17 LEU B O 1
ATOM 1413 N N . ASP B 1 18 ? -10.531 1.494 -2.791 1 93.12 18 ASP B N 1
ATOM 1414 C CA . ASP B 1 18 ? -11.914 1.156 -3.115 1 93.12 18 ASP B CA 1
ATOM 1415 C C . ASP B 1 18 ? -11.977 -0.014 -4.094 1 93.12 18 ASP B C 1
ATOM 1417 O O . ASP B 1 18 ? -12.844 -0.88 -3.979 1 93.12 18 ASP B O 1
ATOM 1421 N N . ALA B 1 19 ? -11.133 0.01 -5.031 1 95.25 19 ALA B N 1
ATOM 1422 C CA . ALA B 1 19 ? -11.125 -1.038 -6.047 1 95.25 19 ALA B CA 1
ATOM 1423 C C . ALA B 1 19 ? -10.703 -2.379 -5.453 1 95.25 19 ALA B C 1
ATOM 1425 O O . ALA B 1 19 ? -11.273 -3.42 -5.781 1 95.25 19 ALA B O 1
ATOM 1426 N N . VAL B 1 20 ? -9.656 -2.377 -4.613 1 96.25 20 VAL B N 1
ATOM 1427 C CA . VAL B 1 20 ? -9.109 -3.613 -4.062 1 96.25 20 VAL B CA 1
ATOM 1428 C C . VAL B 1 20 ? -10.047 -4.16 -2.988 1 96.25 20 VAL B C 1
ATOM 1430 O O . VAL B 1 20 ? -10.328 -5.359 -2.957 1 96.25 20 VAL B O 1
ATOM 1433 N N . GLY B 1 21 ? -10.461 -3.283 -2.131 1 92.31 21 GLY B N 1
ATOM 1434 C CA . GLY B 1 21 ? -11.352 -3.725 -1.069 1 92.31 21 GLY B CA 1
ATOM 1435 C C . GLY B 1 21 ? -10.656 -3.873 0.271 1 92.31 21 GLY B C 1
ATOM 1436 O O . GLY B 1 21 ? -10.055 -2.918 0.775 1 92.31 21 GLY B O 1
ATOM 1437 N N . ASP B 1 22 ? -10.625 -5.117 0.822 1 93.12 22 ASP B N 1
ATOM 1438 C CA . ASP B 1 22 ? -10.148 -5.312 2.188 1 93.12 22 ASP B CA 1
ATOM 1439 C C . ASP B 1 22 ? -8.852 -6.117 2.201 1 93.12 22 ASP B C 1
ATOM 1441 O O . ASP B 1 22 ? -8.258 -6.363 1.149 1 93.12 22 ASP B O 1
ATOM 1445 N N . ARG B 1 23 ? -8.406 -6.508 3.404 1 93.25 23 ARG B N 1
ATOM 1446 C CA . ARG B 1 23 ? -7.105 -7.145 3.592 1 93.25 23 ARG B CA 1
ATOM 1447 C C . ARG B 1 23 ? -7.066 -8.516 2.926 1 93.25 23 ARG B C 1
ATOM 1449 O O . ARG B 1 23 ? -6.027 -8.93 2.412 1 93.25 23 ARG B O 1
ATOM 1456 N N . TRP B 1 24 ? -8.164 -9.219 2.861 1 93.56 24 TRP B N 1
ATOM 1457 C CA . TRP B 1 24 ? -8.203 -10.516 2.203 1 93.56 24 TRP B CA 1
ATOM 1458 C C . TRP B 1 24 ? -8 -10.375 0.698 1 93.56 24 TRP B C 1
ATOM 1460 O O . TRP B 1 24 ? -7.297 -11.172 0.079 1 93.56 24 TRP B O 1
ATOM 1470 N N . ALA B 1 25 ? -8.656 -9.344 0.141 1 96.81 25 ALA B N 1
ATOM 1471 C CA . ALA B 1 25 ? -8.492 -9.102 -1.289 1 96.81 25 ALA B CA 1
ATOM 1472 C C . ALA B 1 25 ? -7.027 -8.828 -1.633 1 96.81 25 ALA B C 1
ATOM 1474 O O . ALA B 1 25 ? -6.531 -9.281 -2.668 1 96.81 25 ALA B O 1
ATOM 1475 N N . MET B 1 26 ? -6.375 -8.172 -0.736 1 96.81 26 MET B N 1
ATOM 1476 C CA . MET B 1 26 ? -4.957 -7.883 -0.94 1 96.81 26 MET B CA 1
ATOM 1477 C C . MET B 1 26 ? -4.137 -9.164 -0.928 1 96.81 26 MET B C 1
ATOM 1479 O O . MET B 1 26 ? -3.236 -9.344 -1.754 1 96.81 26 MET B O 1
ATOM 1483 N N . LEU B 1 27 ? -4.422 -10.07 -0.065 1 95.62 27 LEU B N 1
ATOM 1484 C CA . LEU B 1 27 ? -3.691 -11.328 0.031 1 95.62 27 LEU B CA 1
ATOM 1485 C C . LEU B 1 27 ? -3.998 -12.227 -1.162 1 95.62 27 LEU B C 1
ATOM 1487 O O . LEU B 1 27 ? -3.115 -12.93 -1.662 1 95.62 27 LEU B O 1
ATOM 1491 N N . ILE B 1 28 ? -5.219 -12.164 -1.581 1 97.12 28 ILE B N 1
ATOM 1492 C CA . ILE B 1 28 ? -5.586 -12.922 -2.775 1 97.12 28 ILE B CA 1
ATOM 1493 C C . ILE B 1 28 ? -4.82 -12.383 -3.98 1 97.12 28 ILE B C 1
ATOM 1495 O O . ILE B 1 28 ? -4.285 -13.148 -4.781 1 97.12 28 ILE B O 1
ATOM 1499 N N . LEU B 1 29 ? -4.75 -11.062 -4.098 1 97.62 29 LEU B N 1
ATOM 1500 C CA . LEU B 1 29 ? -4.012 -10.453 -5.203 1 97.62 29 LEU B CA 1
ATOM 1501 C C . LEU B 1 29 ? -2.527 -10.789 -5.117 1 97.62 29 LEU B C 1
ATOM 1503 O O . LEU B 1 29 ? -1.869 -10.984 -6.141 1 97.62 29 LEU B O 1
ATOM 1507 N N . ARG B 1 30 ? -1.98 -10.875 -3.908 1 95.94 30 ARG B N 1
ATOM 1508 C CA . ARG B 1 30 ? -0.601 -11.32 -3.74 1 95.94 30 ARG B CA 1
ATOM 1509 C C . ARG B 1 30 ? -0.385 -12.688 -4.383 1 95.94 30 ARG B C 1
ATOM 1511 O O . ARG B 1 30 ? 0.539 -12.867 -5.18 1 95.94 30 ARG B O 1
ATOM 1518 N N . ASP B 1 31 ? -1.271 -13.57 -4.027 1 95.56 31 ASP B N 1
ATOM 1519 C CA . ASP B 1 31 ? -1.14 -14.938 -4.527 1 95.56 31 ASP B CA 1
ATOM 1520 C C . ASP B 1 31 ? -1.27 -14.984 -6.047 1 95.56 31 ASP B C 1
ATOM 1522 O O . ASP B 1 31 ? -0.532 -15.711 -6.719 1 95.56 31 ASP B O 1
ATOM 1526 N N . LEU B 1 32 ? -2.174 -14.18 -6.57 1 96.88 32 LEU B N 1
ATOM 1527 C CA . LEU B 1 32 ? -2.381 -14.156 -8.016 1 96.88 32 LEU B CA 1
ATOM 1528 C C . LEU B 1 32 ? -1.171 -13.555 -8.727 1 96.88 32 LEU B C 1
ATOM 1530 O O . LEU B 1 32 ? -0.755 -14.047 -9.773 1 96.88 32 LEU B O 1
ATOM 1534 N N . VAL B 1 33 ? -0.597 -12.539 -8.195 1 95 33 VAL B N 1
ATOM 1535 C CA . VAL B 1 33 ? 0.577 -11.891 -8.766 1 95 33 VAL B CA 1
ATOM 1536 C C . VAL B 1 33 ? 1.775 -12.836 -8.695 1 95 33 VAL B C 1
ATOM 1538 O O . VAL B 1 33 ? 2.627 -12.844 -9.586 1 95 33 VAL B O 1
ATOM 1541 N N . LEU B 1 34 ? 1.802 -13.68 -7.645 1 93.31 34 LEU B N 1
ATOM 1542 C CA . LEU B 1 34 ? 2.883 -14.648 -7.488 1 93.31 34 LEU B CA 1
ATOM 1543 C C . LEU B 1 34 ? 2.672 -15.852 -8.406 1 93.31 34 LEU B C 1
ATOM 1545 O O . LEU B 1 34 ? 3.559 -16.703 -8.539 1 93.31 34 LEU B O 1
ATOM 1549 N N . GLY B 1 35 ? 1.405 -16 -8.984 1 94.19 35 GLY B N 1
ATOM 1550 C CA . GLY B 1 35 ? 1.272 -17 -10.047 1 94.19 35 GLY B CA 1
ATOM 1551 C C . GLY B 1 35 ? 0.173 -18 -9.781 1 94.19 35 GLY B C 1
ATOM 1552 O O . GLY B 1 35 ? -0.133 -18.828 -10.641 1 94.19 35 GLY B O 1
ATOM 1553 N N . LEU B 1 36 ? -0.413 -18 -8.578 1 95.94 36 LEU B N 1
ATOM 1554 C CA . LEU B 1 36 ? -1.541 -18.891 -8.336 1 95.94 36 LEU B CA 1
ATOM 1555 C C . LEU B 1 36 ? -2.74 -18.484 -9.195 1 95.94 36 LEU B C 1
ATOM 1557 O O . LEU B 1 36 ? -2.955 -17.312 -9.461 1 95.94 36 LEU B O 1
ATOM 1561 N N . ARG B 1 37 ? -3.588 -19.5 -9.531 1 96.38 37 ARG B N 1
ATOM 1562 C CA . ARG B 1 37 ? -4.641 -19.203 -10.492 1 96.38 37 ARG B CA 1
ATOM 1563 C C . ARG B 1 37 ? -5.945 -19.891 -10.117 1 96.38 37 ARG B C 1
ATOM 1565 O O . ARG B 1 37 ? -7.02 -19.484 -10.562 1 96.38 37 ARG B O 1
ATOM 1572 N N . ARG B 1 38 ? -5.832 -20.938 -9.32 1 96.06 38 ARG B N 1
ATOM 1573 C CA . ARG B 1 38 ? -7 -21.781 -9.094 1 96.06 38 ARG B CA 1
ATOM 1574 C C . ARG B 1 38 ? -7.617 -21.5 -7.727 1 96.06 38 ARG B C 1
ATOM 1576 O O . ARG B 1 38 ? -6.906 -21.219 -6.762 1 96.06 38 ARG B O 1
ATOM 1583 N N . TYR B 1 39 ? -8.906 -21.734 -7.68 1 96.44 39 TYR B N 1
ATOM 1584 C CA . TYR B 1 39 ? -9.672 -21.453 -6.473 1 96.44 39 TYR B CA 1
ATOM 1585 C C . TYR B 1 39 ? -9.125 -22.234 -5.285 1 96.44 39 TYR B C 1
ATOM 1587 O O . TYR B 1 39 ? -8.883 -21.656 -4.219 1 96.44 39 TYR B O 1
ATOM 1595 N N . ASP B 1 40 ? -8.914 -23.469 -5.457 1 95.12 40 ASP B N 1
ATOM 1596 C CA . ASP B 1 40 ? -8.469 -24.312 -4.355 1 95.12 40 ASP B CA 1
ATOM 1597 C C . ASP B 1 40 ? -7.082 -23.906 -3.871 1 95.12 40 ASP B C 1
ATOM 1599 O O . ASP B 1 40 ? -6.789 -23.984 -2.676 1 95.12 40 ASP B O 1
ATOM 1603 N N . ASP B 1 41 ? -6.203 -23.562 -4.773 1 95.56 41 ASP B N 1
ATOM 1604 C CA . ASP B 1 41 ? -4.871 -23.109 -4.402 1 95.56 41 ASP B CA 1
ATOM 1605 C C . ASP B 1 41 ? -4.938 -21.797 -3.605 1 95.56 41 ASP B C 1
ATOM 1607 O O . ASP B 1 41 ? -4.207 -21.625 -2.629 1 95.56 41 ASP B O 1
ATOM 1611 N N . LEU B 1 42 ? -5.793 -20.891 -4.016 1 96.25 42 LEU B N 1
ATOM 1612 C CA . LEU B 1 42 ? -5.977 -19.625 -3.303 1 96.25 42 LEU B CA 1
ATOM 1613 C C . LEU B 1 42 ? -6.516 -19.875 -1.897 1 96.25 42 LEU B C 1
ATOM 1615 O O . LEU B 1 42 ? -6.086 -19.219 -0.94 1 96.25 42 LEU B O 1
ATOM 1619 N N . ARG B 1 43 ? -7.395 -20.781 -1.805 1 95.12 43 ARG B N 1
ATOM 1620 C CA . ARG B 1 43 ? -7.957 -21.141 -0.506 1 95.12 43 ARG B CA 1
ATOM 1621 C C . ARG B 1 43 ? -6.887 -21.719 0.412 1 95.12 43 ARG B C 1
ATOM 1623 O O . ARG B 1 43 ? -6.789 -21.344 1.579 1 95.12 43 ARG B O 1
ATOM 1630 N N . ARG B 1 44 ? -6.145 -22.656 -0.132 1 92.94 44 ARG B N 1
ATOM 1631 C CA . ARG B 1 44 ? -5.059 -23.25 0.633 1 92.94 44 ARG B CA 1
ATOM 1632 C C . ARG B 1 44 ? -4.055 -22.203 1.085 1 92.94 44 ARG B C 1
ATOM 1634 O O . ARG B 1 44 ? -3.617 -22.203 2.236 1 92.94 44 ARG B O 1
ATOM 1641 N N . SER B 1 45 ? -3.705 -21.312 0.227 1 92.44 45 SER B N 1
ATOM 1642 C CA . SER B 1 45 ? -2.688 -20.297 0.461 1 92.44 45 SER B CA 1
ATOM 1643 C C . SER B 1 45 ? -3.115 -19.328 1.561 1 92.44 45 SER B C 1
ATOM 1645 O O . SER B 1 45 ? -2.305 -18.938 2.404 1 92.44 45 SER B O 1
ATOM 1647 N N . THR B 1 46 ? -4.312 -18.906 1.58 1 91.25 46 THR B N 1
ATOM 1648 C CA . THR B 1 46 ? -4.766 -17.828 2.453 1 91.25 46 THR B CA 1
ATOM 1649 C C . THR B 1 46 ? -5.391 -18.391 3.727 1 91.25 46 THR B C 1
ATOM 1651 O O . THR B 1 46 ? -5.422 -17.719 4.758 1 91.25 46 THR B O 1
ATOM 1654 N N . GLY B 1 47 ? -5.938 -19.547 3.613 1 90.38 47 GLY B N 1
ATOM 1655 C CA . GLY B 1 47 ? -6.699 -20.109 4.719 1 90.38 47 GLY B CA 1
ATOM 1656 C C . GLY B 1 47 ? -8.031 -19.422 4.93 1 90.38 47 GLY B C 1
ATOM 1657 O O . GLY B 1 47 ? -8.68 -19.594 5.965 1 90.38 47 GLY B O 1
ATOM 1658 N N . ILE B 1 48 ? -8.414 -18.688 4.004 1 91.19 48 ILE B N 1
ATOM 1659 C CA . ILE B 1 48 ? -9.633 -17.875 4.07 1 91.19 48 ILE B CA 1
ATOM 1660 C C . ILE B 1 48 ? -10.859 -18.781 3.934 1 91.19 48 ILE B C 1
ATOM 1662 O O . ILE B 1 48 ? -10.789 -19.844 3.316 1 91.19 48 ILE B O 1
ATOM 1666 N N . ALA B 1 49 ? -11.977 -18.375 4.535 1 94.62 49 ALA B N 1
ATOM 1667 C CA . ALA B 1 49 ? -13.227 -19.109 4.406 1 94.62 49 ALA B CA 1
ATOM 1668 C C . ALA B 1 49 ? -13.727 -19.094 2.963 1 94.62 49 ALA B C 1
ATOM 1670 O O . ALA B 1 49 ? -13.57 -18.094 2.258 1 94.62 49 ALA B O 1
ATOM 1671 N N . ASN B 1 50 ? -14.422 -20.172 2.566 1 95.56 50 ASN B N 1
ATOM 1672 C CA . ASN B 1 50 ? -14.914 -20.344 1.202 1 95.56 50 ASN B CA 1
ATOM 1673 C C . ASN B 1 50 ? -15.812 -19.188 0.782 1 95.56 50 ASN B C 1
ATOM 1675 O O . ASN B 1 50 ? -15.625 -18.594 -0.289 1 95.56 50 ASN B O 1
ATOM 1679 N N . ALA B 1 51 ? -16.734 -18.891 1.628 1 96.62 51 ALA B N 1
ATOM 1680 C CA . ALA B 1 51 ? -17.672 -17.812 1.306 1 96.62 51 ALA B CA 1
ATOM 1681 C C . ALA B 1 51 ? -16.938 -16.484 1.112 1 96.62 51 ALA B C 1
ATOM 1683 O O . ALA B 1 51 ? -17.266 -15.727 0.196 1 96.62 51 ALA B O 1
ATOM 1684 N N . THR B 1 52 ? -15.992 -16.219 1.957 1 96.5 52 THR B N 1
ATOM 1685 C CA . THR B 1 52 ? -15.219 -14.977 1.886 1 96.5 52 THR B CA 1
ATOM 1686 C C . THR B 1 52 ? -14.367 -14.938 0.62 1 96.5 52 THR B C 1
ATOM 1688 O O . THR B 1 52 ? -14.305 -13.914 -0.06 1 96.5 52 THR B O 1
ATOM 1691 N N . LEU B 1 53 ? -13.742 -16.031 0.363 1 97.25 53 LEU B N 1
ATOM 1692 C CA . LEU B 1 53 ? -12.93 -16.109 -0.848 1 97.25 53 LEU B CA 1
ATOM 1693 C C . LEU B 1 53 ? -13.781 -15.852 -2.088 1 97.25 53 LEU B C 1
ATOM 1695 O O . LEU B 1 53 ? -13.414 -15.039 -2.939 1 97.25 53 LEU B O 1
ATOM 1699 N N . ALA B 1 54 ? -14.906 -16.531 -2.197 1 97.62 54 ALA B N 1
ATOM 1700 C CA . ALA B 1 54 ? -15.797 -16.375 -3.346 1 97.62 54 ALA B CA 1
ATOM 1701 C C . ALA B 1 54 ? -16.25 -14.922 -3.488 1 97.62 54 ALA B C 1
ATOM 1703 O O . ALA B 1 54 ? -16.25 -14.367 -4.59 1 97.62 54 ALA B O 1
ATOM 1704 N N . ASP B 1 55 ? -16.625 -14.352 -2.432 1 97.94 55 ASP B N 1
ATOM 1705 C CA . ASP B 1 55 ? -17.094 -12.969 -2.424 1 97.94 55 ASP B CA 1
ATOM 1706 C C . ASP B 1 55 ? -15.984 -12.016 -2.871 1 97.94 55 ASP B C 1
ATOM 1708 O O . ASP B 1 55 ? -16.219 -11.109 -3.674 1 97.94 55 ASP B O 1
ATOM 1712 N N . ARG B 1 56 ? -14.789 -12.258 -2.314 1 97.94 56 ARG B N 1
ATOM 1713 C CA . ARG B 1 56 ? -13.688 -11.375 -2.664 1 97.94 56 ARG B CA 1
ATOM 1714 C C . ARG B 1 56 ? -13.281 -11.547 -4.125 1 97.94 56 ARG B C 1
ATOM 1716 O O . ARG B 1 56 ? -12.945 -10.578 -4.801 1 97.94 56 ARG B O 1
ATOM 1723 N N . LEU B 1 57 ? -13.273 -12.742 -4.586 1 98.12 57 LEU B N 1
ATOM 1724 C CA . LEU B 1 57 ? -12.961 -12.969 -5.992 1 98.12 57 LEU B CA 1
ATOM 1725 C C . LEU B 1 57 ? -13.984 -12.289 -6.895 1 98.12 57 LEU B C 1
ATOM 1727 O O . LEU B 1 57 ? -13.625 -11.688 -7.91 1 98.12 57 LEU B O 1
ATOM 1731 N N . ARG B 1 58 ? -15.227 -12.375 -6.535 1 98.06 58 ARG B N 1
ATOM 1732 C CA . ARG B 1 58 ? -16.266 -11.703 -7.301 1 98.06 58 ARG B CA 1
ATOM 1733 C C . ARG B 1 58 ? -16.062 -10.195 -7.316 1 98.06 58 ARG B C 1
ATOM 1735 O O . ARG B 1 58 ? -16.188 -9.555 -8.367 1 98.06 58 ARG B O 1
ATOM 1742 N N . GLN B 1 59 ? -15.797 -9.617 -6.199 1 97.94 59 GLN B N 1
ATOM 1743 C CA . GLN B 1 59 ? -15.578 -8.18 -6.094 1 97.94 59 GLN B CA 1
ATOM 1744 C C . GLN B 1 59 ? -14.375 -7.742 -6.918 1 97.94 59 GLN B C 1
ATOM 1746 O O . GLN B 1 59 ? -14.43 -6.734 -7.625 1 97.94 59 GLN B O 1
ATOM 1751 N N . LEU B 1 60 ? -13.273 -8.492 -6.781 1 98.44 60 LEU B N 1
ATOM 1752 C CA . LEU B 1 60 ? -12.078 -8.18 -7.551 1 98.44 60 LEU B CA 1
ATOM 1753 C C . LEU B 1 60 ? -12.352 -8.242 -9.047 1 98.44 60 LEU B C 1
ATOM 1755 O O . LEU B 1 60 ? -11.828 -7.43 -9.812 1 98.44 60 LEU B O 1
ATOM 1759 N N . GLU B 1 61 ? -13.148 -9.211 -9.438 1 98.44 61 GLU B N 1
ATOM 1760 C CA . GLU B 1 61 ? -13.523 -9.328 -10.844 1 98.44 61 GLU B CA 1
ATOM 1761 C C . GLU B 1 61 ? -14.414 -8.164 -11.273 1 98.44 61 GLU B C 1
ATOM 1763 O O . GLU B 1 61 ? -14.18 -7.562 -12.328 1 98.44 61 GLU B O 1
ATOM 1768 N N . GLN B 1 62 ? -15.414 -7.82 -10.477 1 98.06 62 GLN B N 1
ATOM 1769 C CA . GLN B 1 62 ? -16.328 -6.719 -10.773 1 98.06 62 GLN B CA 1
ATOM 1770 C C . GLN B 1 62 ? -15.57 -5.395 -10.867 1 98.06 62 GLN B C 1
ATOM 1772 O O . GLN B 1 62 ? -15.938 -4.523 -11.664 1 98.06 62 GLN B O 1
ATOM 1777 N N . ASN B 1 63 ? -14.539 -5.285 -10.117 1 97.44 63 ASN B N 1
ATOM 1778 C CA . ASN B 1 63 ? -13.766 -4.047 -10.086 1 97.44 63 ASN B CA 1
ATOM 1779 C C . ASN B 1 63 ? -12.648 -4.059 -11.125 1 97.44 63 ASN B C 1
ATOM 1781 O O . ASN B 1 63 ? -11.836 -3.137 -11.164 1 97.44 63 ASN B O 1
ATOM 1785 N N . GLY B 1 64 ? -12.555 -5.129 -11.859 1 97.75 64 GLY B N 1
ATOM 1786 C CA . GLY B 1 64 ? -11.688 -5.188 -13.023 1 97.75 64 GLY B CA 1
ATOM 1787 C C . GLY B 1 64 ? -10.242 -5.512 -12.672 1 97.75 64 GLY B C 1
ATOM 1788 O O . GLY B 1 64 ? -9.328 -5.227 -13.445 1 97.75 64 GLY B O 1
ATOM 1789 N N . LEU B 1 65 ? -10 -6.059 -11.508 1 98.44 65 LEU B N 1
ATOM 1790 C CA . LEU B 1 65 ? -8.633 -6.348 -11.094 1 98.44 65 LEU B CA 1
ATOM 1791 C C . LEU B 1 65 ? -8.234 -7.766 -11.484 1 98.44 65 LEU B C 1
ATOM 1793 O O . LEU B 1 65 ? -7.043 -8.07 -11.602 1 98.44 65 LEU B O 1
ATOM 1797 N N . ILE B 1 66 ? -9.219 -8.633 -11.641 1 98.62 66 ILE B N 1
ATOM 1798 C CA . ILE B 1 66 ? -8.938 -9.992 -12.086 1 98.62 66 ILE B CA 1
ATOM 1799 C C . ILE B 1 66 ? -9.977 -10.422 -13.117 1 98.62 66 ILE B C 1
ATOM 1801 O O . ILE B 1 66 ? -11.016 -9.773 -13.273 1 98.62 66 ILE B O 1
ATOM 1805 N N . GLU B 1 67 ? -9.648 -11.391 -13.836 1 98.38 67 GLU B N 1
ATOM 1806 C CA . GLU B 1 67 ? -10.57 -12.023 -14.766 1 98.38 67 GLU B CA 1
ATOM 1807 C C . GLU B 1 67 ? -10.68 -13.523 -14.5 1 98.38 67 GLU B C 1
ATOM 1809 O O . GLU B 1 67 ? -9.68 -14.18 -14.195 1 98.38 67 GLU B O 1
ATOM 1814 N N . ARG B 1 68 ? -11.859 -14.023 -14.5 1 97.06 68 ARG B N 1
ATOM 1815 C CA . ARG B 1 68 ? -12.133 -15.453 -14.414 1 97.06 68 ARG B CA 1
ATOM 1816 C C . ARG B 1 68 ? -12.242 -16.078 -15.805 1 97.06 68 ARG B C 1
ATOM 1818 O O . ARG B 1 68 ? -13 -15.594 -16.656 1 97.06 68 ARG B O 1
ATOM 1825 N N . ARG B 1 69 ? -11.492 -17.125 -16.031 1 96.31 69 ARG B N 1
ATOM 1826 C CA . ARG B 1 69 ? -11.461 -17.734 -17.344 1 96.31 69 ARG B CA 1
ATOM 1827 C C . ARG B 1 69 ? -11.734 -19.234 -17.25 1 96.31 69 ARG B C 1
ATOM 1829 O O . ARG B 1 69 ? -11.172 -19.922 -16.391 1 96.31 69 ARG B O 1
ATOM 1836 N N . LEU B 1 70 ? -12.57 -19.703 -18.156 1 93.69 70 LEU B N 1
ATOM 1837 C CA . LEU B 1 70 ? -12.789 -21.141 -18.281 1 93.69 70 LEU B CA 1
ATOM 1838 C C . LEU B 1 70 ? -11.648 -21.797 -19.047 1 93.69 70 LEU B C 1
ATOM 1840 O O . LEU B 1 70 ? -11.383 -21.438 -20.203 1 93.69 70 LEU B O 1
ATOM 1844 N N . TYR B 1 71 ? -10.93 -22.672 -18.453 1 89.75 71 TYR B N 1
ATOM 1845 C CA . TYR B 1 71 ? -9.812 -23.281 -19.172 1 89.75 71 TYR B CA 1
ATOM 1846 C C . TYR B 1 71 ? -10.086 -24.75 -19.453 1 89.75 71 TYR B C 1
ATOM 1848 O O . TYR B 1 71 ? -9.383 -25.375 -20.266 1 89.75 71 TYR B O 1
ATOM 1856 N N . GLN B 1 72 ? -10.977 -25.281 -18.797 1 88.25 72 GLN B N 1
ATOM 1857 C CA . GLN B 1 72 ? -11.383 -26.656 -19.047 1 88.25 72 GLN B CA 1
ATOM 1858 C C . GLN B 1 72 ? -12.898 -26.812 -18.969 1 88.25 72 GLN B C 1
ATOM 1860 O O . GLN B 1 72 ? -13.539 -26.25 -18.078 1 88.25 72 GLN B O 1
ATOM 1865 N N . SER B 1 73 ? -13.391 -27.531 -20.062 1 89 73 SER B N 1
ATOM 1866 C CA . SER B 1 73 ? -14.812 -27.859 -20.062 1 89 73 SER B CA 1
ATOM 1867 C C . SER B 1 73 ? -15.039 -29.359 -19.875 1 89 73 SER B C 1
ATOM 1869 O O . SER B 1 73 ? -14.227 -30.172 -20.344 1 89 73 SER B O 1
ATOM 1871 N N . GLY B 1 74 ? -16.047 -29.859 -19.094 1 84.12 74 GLY B N 1
ATOM 1872 C CA . GLY B 1 74 ? -16.469 -31.25 -18.891 1 84.12 74 GLY B CA 1
ATOM 1873 C C . GLY B 1 74 ? -15.672 -31.953 -17.812 1 84.12 74 GLY B C 1
ATOM 1874 O O . GLY B 1 74 ? -14.867 -32.844 -18.109 1 84.12 74 GLY B O 1
ATOM 1875 N N . PRO B 1 75 ? -15.625 -31.297 -16.641 1 89.19 75 PRO B N 1
ATOM 1876 C CA . PRO B 1 75 ? -16.391 -30.297 -15.898 1 89.19 75 PRO B CA 1
ATOM 1877 C C . PRO B 1 75 ? -15.766 -28.906 -15.984 1 89.19 75 PRO B C 1
ATOM 1879 O O . PRO B 1 75 ? -14.562 -28.766 -16.25 1 89.19 75 PRO B O 1
ATOM 1882 N N . ASP B 1 76 ? -16.578 -27.953 -15.797 1 90.88 76 ASP B N 1
ATOM 1883 C CA . ASP B 1 76 ? -16.094 -26.578 -15.938 1 90.88 76 ASP B CA 1
ATOM 1884 C C . ASP B 1 76 ? -15.047 -26.25 -14.883 1 90.88 76 ASP B C 1
ATOM 1886 O O . ASP B 1 76 ? -15.289 -26.422 -13.688 1 90.88 76 ASP B O 1
ATOM 1890 N N . ARG B 1 77 ? -13.844 -25.922 -15.281 1 91.56 77 ARG B N 1
ATOM 1891 C CA . ARG B 1 77 ? -12.781 -25.453 -14.398 1 91.56 77 ARG B CA 1
ATOM 1892 C C . ARG B 1 77 ? -12.352 -24.047 -14.766 1 91.56 77 ARG B C 1
ATOM 1894 O O . ARG B 1 77 ? -12.188 -23.734 -15.953 1 91.56 77 ARG B O 1
ATOM 1901 N N . HIS B 1 78 ? -12.266 -23.234 -13.734 1 95.25 78 HIS B N 1
ATOM 1902 C CA . HIS B 1 78 ? -11.945 -21.828 -13.961 1 95.25 78 HIS B CA 1
ATOM 1903 C C . HIS B 1 78 ? -10.602 -21.469 -13.336 1 95.25 78 HIS B C 1
ATOM 1905 O O . HIS B 1 78 ? -10.156 -22.125 -12.391 1 95.25 78 HIS B O 1
ATOM 1911 N N . GLU B 1 79 ? -9.977 -20.547 -13.953 1 96.88 79 GLU B N 1
ATOM 1912 C CA . GLU B 1 79 ? -8.789 -19.938 -13.367 1 96.88 79 GLU B CA 1
ATOM 1913 C C . GLU B 1 79 ? -8.961 -18.422 -13.234 1 96.88 79 GLU B C 1
ATOM 1915 O O . GLU B 1 79 ? -9.82 -17.828 -13.883 1 96.88 79 GLU B O 1
ATOM 1920 N N . TYR B 1 80 ? -8.289 -17.859 -12.359 1 97.81 80 TYR B N 1
ATOM 1921 C CA . TYR B 1 80 ? -8.297 -16.422 -12.109 1 97.81 80 TYR B CA 1
ATOM 1922 C C . TYR B 1 80 ? -6.961 -15.789 -12.492 1 97.81 80 TYR B C 1
ATOM 1924 O O . TYR B 1 80 ? -5.902 -16.25 -12.062 1 97.81 80 TYR B O 1
ATOM 1932 N N . LEU B 1 81 ? -7.012 -14.734 -13.297 1 97.56 81 LEU B N 1
ATOM 1933 C CA . LEU B 1 81 ? -5.816 -14.047 -13.766 1 97.56 81 LEU B CA 1
ATOM 1934 C C . LEU B 1 81 ? -5.875 -12.562 -13.414 1 97.56 81 LEU B C 1
ATOM 1936 O O . LEU B 1 81 ? -6.922 -11.93 -13.562 1 97.56 81 LEU B O 1
ATOM 1940 N N . PRO B 1 82 ? -4.77 -12.062 -12.883 1 97.44 82 PRO B N 1
ATOM 1941 C CA . PRO B 1 82 ? -4.773 -10.602 -12.727 1 97.44 82 PRO B CA 1
ATOM 1942 C C . PRO B 1 82 ? -4.844 -9.867 -14.062 1 97.44 82 PRO B C 1
ATOM 1944 O O . PRO B 1 82 ? -4.219 -10.289 -15.039 1 97.44 82 PRO B O 1
ATOM 1947 N N . THR B 1 83 ? -5.68 -8.852 -14.18 1 97.88 83 THR B N 1
ATOM 1948 C CA . THR B 1 83 ? -5.676 -7.941 -15.32 1 97.88 83 THR B CA 1
ATOM 1949 C C . THR B 1 83 ? -4.48 -6.992 -15.25 1 97.88 83 THR B C 1
ATOM 1951 O O . THR B 1 83 ? -3.658 -7.09 -14.336 1 97.88 83 THR B O 1
ATOM 1954 N N . ALA B 1 84 ? -4.367 -6.098 -16.25 1 95.94 84 ALA B N 1
ATOM 1955 C CA . ALA B 1 84 ? -3.342 -5.059 -16.172 1 95.94 84 ALA B CA 1
ATOM 1956 C C . ALA B 1 84 ? -3.496 -4.227 -14.906 1 95.94 84 ALA B C 1
ATOM 1958 O O . ALA B 1 84 ? -2.514 -3.945 -14.211 1 95.94 84 ALA B O 1
ATOM 1959 N N . LYS B 1 85 ? -4.754 -3.912 -14.633 1 96 85 LYS B N 1
ATOM 1960 C CA . LYS B 1 85 ? -5.086 -3.164 -13.422 1 96 85 LYS B CA 1
ATOM 1961 C C . LYS B 1 85 ? -4.684 -3.939 -12.172 1 96 85 LYS B C 1
ATOM 1963 O O . LYS B 1 85 ? -4.125 -3.365 -11.234 1 96 85 LYS B O 1
ATOM 1968 N N . GLY B 1 86 ? -4.938 -5.227 -12.148 1 97.44 86 GLY B N 1
ATOM 1969 C CA . GLY B 1 86 ? -4.562 -6.098 -11.047 1 97.44 86 GLY B CA 1
ATOM 1970 C C . GLY B 1 86 ? -3.061 -6.207 -10.859 1 97.44 86 GLY B C 1
ATOM 1971 O O . GLY B 1 86 ? -2.576 -6.254 -9.727 1 97.44 86 GLY B O 1
ATOM 1972 N N . ARG B 1 87 ? -2.334 -6.188 -11.961 1 96.81 87 ARG B N 1
ATOM 1973 C CA . ARG B 1 87 ? -0.881 -6.316 -11.906 1 96.81 87 ARG B CA 1
ATOM 1974 C C . ARG B 1 87 ? -0.237 -5.051 -11.359 1 96.81 87 ARG B C 1
ATOM 1976 O O . ARG B 1 87 ? 0.842 -5.102 -10.766 1 96.81 87 ARG B O 1
ATOM 1983 N N . ASP B 1 88 ? -0.922 -3.912 -11.539 1 96.81 88 ASP B N 1
ATOM 1984 C CA . ASP B 1 88 ? -0.408 -2.654 -11.016 1 96.81 88 ASP B CA 1
ATOM 1985 C C . ASP B 1 88 ? -0.28 -2.709 -9.492 1 96.81 88 ASP B C 1
ATOM 1987 O O . ASP B 1 88 ? 0.533 -1.991 -8.906 1 96.81 88 ASP B O 1
ATOM 1991 N N . ILE B 1 89 ? -1.074 -3.623 -8.82 1 97.88 89 ILE B N 1
ATOM 1992 C CA . ILE B 1 89 ? -1.112 -3.711 -7.367 1 97.88 89 ILE B CA 1
ATOM 1993 C C . ILE B 1 89 ? 0.18 -4.34 -6.855 1 97.88 89 ILE B C 1
ATOM 1995 O O . ILE B 1 89 ? 0.491 -4.254 -5.664 1 97.88 89 ILE B O 1
ATOM 1999 N N . ALA B 1 90 ? 1.013 -4.945 -7.777 1 97.06 90 ALA B N 1
ATOM 2000 C CA . ALA B 1 90 ? 2.299 -5.523 -7.395 1 97.06 90 ALA B CA 1
ATOM 2001 C C . ALA B 1 90 ? 3.189 -4.488 -6.715 1 97.06 90 ALA B C 1
ATOM 2003 O O . ALA B 1 90 ? 3.955 -4.82 -5.809 1 97.06 90 ALA B O 1
ATOM 2004 N N . LEU B 1 91 ? 3.084 -3.256 -7.148 1 97.75 91 LEU B N 1
ATOM 2005 C CA . LEU B 1 91 ? 3.859 -2.18 -6.543 1 97.75 91 LEU B CA 1
ATOM 2006 C C . LEU B 1 91 ? 3.475 -1.985 -5.078 1 97.75 91 LEU B C 1
ATOM 2008 O O . LEU B 1 91 ? 4.344 -1.851 -4.215 1 97.75 91 LEU B O 1
ATOM 2012 N N . VAL B 1 92 ? 2.182 -1.995 -4.773 1 98.25 92 VAL B N 1
ATOM 2013 C CA . VAL B 1 92 ? 1.671 -1.827 -3.42 1 98.25 92 VAL B CA 1
ATOM 2014 C C . VAL B 1 92 ? 2.055 -3.035 -2.568 1 98.25 92 VAL B C 1
ATOM 2016 O O . VAL B 1 92 ? 2.471 -2.885 -1.417 1 98.25 92 VAL B O 1
ATOM 2019 N N . LEU B 1 93 ? 1.932 -4.191 -3.158 1 97.31 93 LEU B N 1
ATOM 2020 C CA . LEU B 1 93 ? 2.293 -5.414 -2.455 1 97.31 93 LEU B CA 1
ATOM 2021 C C . LEU B 1 93 ? 3.771 -5.41 -2.08 1 97.31 93 LEU B C 1
ATOM 2023 O O . LEU B 1 93 ? 4.137 -5.805 -0.97 1 97.31 93 LEU B O 1
ATOM 2027 N N . GLN B 1 94 ? 4.609 -4.988 -2.982 1 96.88 94 GLN B N 1
ATOM 2028 C CA . GLN B 1 94 ? 6.039 -4.914 -2.689 1 96.88 94 GLN B CA 1
ATOM 2029 C C . GLN B 1 94 ? 6.32 -3.908 -1.579 1 96.88 94 GLN B C 1
ATOM 2031 O O . GLN B 1 94 ? 7.168 -4.148 -0.717 1 96.88 94 GLN B O 1
ATOM 2036 N N . ALA B 1 95 ? 5.645 -2.756 -1.618 1 98.06 95 ALA B N 1
ATOM 2037 C CA . ALA B 1 95 ? 5.797 -1.761 -0.561 1 98.06 95 ALA B CA 1
ATOM 2038 C C . ALA B 1 95 ? 5.398 -2.336 0.795 1 98.06 95 ALA B C 1
ATOM 2040 O O . ALA B 1 95 ? 6.105 -2.145 1.789 1 98.06 95 ALA B O 1
ATOM 2041 N N . LEU B 1 96 ? 4.277 -3.021 0.821 1 97.06 96 LEU B N 1
ATOM 2042 C CA . LEU B 1 96 ? 3.814 -3.66 2.049 1 97.06 96 LEU B CA 1
ATOM 2043 C C . LEU B 1 96 ? 4.832 -4.68 2.549 1 97.06 96 LEU B C 1
ATOM 2045 O O . LEU B 1 96 ? 5.133 -4.73 3.742 1 97.06 96 LEU B O 1
ATOM 2049 N N . ALA B 1 97 ? 5.375 -5.488 1.657 1 95.25 97 ALA B N 1
ATOM 2050 C CA . ALA B 1 97 ? 6.379 -6.488 2.027 1 95.25 97 ALA B CA 1
ATOM 2051 C C . ALA B 1 97 ? 7.617 -5.824 2.617 1 95.25 97 ALA B C 1
ATOM 2053 O O . ALA B 1 97 ? 8.141 -6.266 3.645 1 95.25 97 ALA B O 1
ATOM 2054 N N . GLN B 1 98 ? 8.086 -4.785 2.014 1 95.5 98 GLN B N 1
ATOM 2055 C CA . GLN B 1 98 ? 9.297 -4.086 2.445 1 95.5 98 GLN B CA 1
ATOM 2056 C C . GLN B 1 98 ? 9.109 -3.463 3.824 1 95.5 98 GLN B C 1
ATOM 2058 O O . GLN B 1 98 ? 9.984 -3.574 4.688 1 95.5 98 GLN B O 1
ATOM 2063 N N . VAL B 1 99 ? 7.992 -2.842 4.047 1 96.44 99 VAL B N 1
ATOM 2064 C CA . VAL B 1 99 ? 7.688 -2.246 5.344 1 96.44 99 VAL B CA 1
ATOM 2065 C C . VAL B 1 99 ? 7.574 -3.342 6.398 1 96.44 99 VAL B C 1
ATOM 2067 O O . VAL B 1 99 ? 8.133 -3.217 7.492 1 96.44 99 VAL B O 1
ATOM 2070 N N . GLY B 1 100 ? 6.828 -4.387 6.031 1 94.81 100 GLY B N 1
ATOM 2071 C CA . GLY B 1 100 ? 6.676 -5.492 6.965 1 94.81 100 GLY B CA 1
ATOM 2072 C C . GLY B 1 100 ? 7.992 -6.133 7.355 1 94.81 100 GLY B C 1
ATOM 2073 O O . GLY B 1 100 ? 8.164 -6.562 8.5 1 94.81 100 GLY B O 1
ATOM 2074 N N . ASP B 1 101 ? 8.867 -6.258 6.426 1 92.75 101 ASP B N 1
ATOM 2075 C CA . ASP B 1 101 ? 10.188 -6.816 6.695 1 92.75 101 ASP B CA 1
ATOM 2076 C C . ASP B 1 101 ? 10.961 -5.945 7.684 1 92.75 101 ASP B C 1
ATOM 2078 O O . ASP B 1 101 ? 11.742 -6.453 8.492 1 92.75 101 ASP B O 1
ATOM 2082 N N . GLN B 1 102 ? 10.789 -4.66 7.578 1 91.69 102 GLN B N 1
ATOM 2083 C CA . GLN B 1 102 ? 11.461 -3.727 8.477 1 91.69 102 GLN B CA 1
ATOM 2084 C C . GLN B 1 102 ? 10.953 -3.873 9.906 1 91.69 102 GLN B C 1
ATOM 2086 O O . GLN B 1 102 ? 11.695 -3.645 10.859 1 91.69 102 GLN B O 1
ATOM 2091 N N . TRP B 1 103 ? 9.648 -4.219 10.016 1 90.62 103 TRP B N 1
ATOM 2092 C CA . TRP B 1 103 ? 9.047 -4.344 11.344 1 90.62 103 TRP B CA 1
ATOM 2093 C C . TRP B 1 103 ? 9.453 -5.656 12 1 90.62 103 TRP B C 1
ATOM 2095 O O . TRP B 1 103 ? 9.391 -5.789 13.227 1 90.62 103 TRP B O 1
ATOM 2105 N N . ARG B 1 104 ? 9.656 -6.887 11.188 1 74.44 104 ARG B N 1
ATOM 2106 C CA . ARG B 1 104 ? 9.914 -8.227 11.703 1 74.44 104 ARG B CA 1
ATOM 2107 C C . ARG B 1 104 ? 11.406 -8.492 11.805 1 74.44 104 ARG B C 1
ATOM 2109 O O . ARG B 1 104 ? 12.016 -9.023 10.867 1 74.44 104 ARG B O 1
ATOM 2116 N N . PRO B 1 105 ? 12.078 -8.219 12.914 1 58.88 105 PRO B N 1
ATOM 2117 C CA . PRO B 1 105 ? 13.516 -8.445 13.023 1 58.88 105 PRO B CA 1
ATOM 2118 C C . PRO B 1 105 ? 13.891 -9.922 13.047 1 58.88 105 PRO B C 1
ATOM 2120 O O . PRO B 1 105 ? 14.914 -10.312 12.492 1 58.88 105 PRO B O 1
ATOM 2123 N N . ASP B 1 106 ? 13.031 -10.836 13.617 1 62.88 106 ASP B N 1
ATOM 2124 C CA . ASP B 1 106 ? 13.648 -12.07 14.094 1 62.88 106 ASP B CA 1
ATOM 2125 C C . ASP B 1 106 ? 13.57 -13.164 13.031 1 62.88 106 ASP B C 1
ATOM 2127 O O . ASP B 1 106 ? 14.43 -14.055 12.984 1 62.88 106 ASP B O 1
ATOM 2131 N N . GLY B 1 107 ? 12.781 -13.242 12.219 1 63.75 107 GLY B N 1
ATOM 2132 C CA . GLY B 1 107 ? 12.672 -14.445 11.406 1 63.75 107 GLY B CA 1
ATOM 2133 C C . GLY B 1 107 ? 13.07 -14.227 9.961 1 63.75 107 GLY B C 1
ATOM 2134 O O . GLY B 1 107 ? 13.188 -15.188 9.195 1 63.75 107 GLY B O 1
ATOM 2135 N N . GLY B 1 108 ? 13.688 -13.156 9.633 1 82.38 108 GLY B N 1
ATOM 2136 C CA . GLY B 1 108 ? 14.094 -12.852 8.273 1 82.38 108 GLY B CA 1
ATOM 2137 C C . GLY B 1 108 ? 12.914 -12.57 7.352 1 82.38 108 GLY B C 1
ATOM 2138 O O . GLY B 1 108 ? 11.773 -12.922 7.668 1 82.38 108 GLY B O 1
ATOM 2139 N N . SER B 1 109 ? 13.195 -12 6.25 1 88.94 109 SER B N 1
ATOM 2140 C CA . SER B 1 109 ? 12.172 -11.664 5.262 1 88.94 109 SER B CA 1
ATOM 2141 C C . SER B 1 109 ? 11.664 -12.906 4.551 1 88.94 109 SER B C 1
ATOM 2143 O O . SER B 1 109 ? 12.453 -13.703 4.035 1 88.94 109 SER B O 1
ATOM 2145 N N . PRO B 1 110 ? 10.375 -13.18 4.48 1 89.12 110 PRO B N 1
ATOM 2146 C CA . PRO B 1 110 ? 9.844 -14.359 3.793 1 89.12 110 PRO B CA 1
ATOM 2147 C C . PRO B 1 110 ? 10.102 -14.328 2.287 1 89.12 110 PRO B C 1
ATOM 2149 O O . PRO B 1 110 ? 10.32 -15.375 1.672 1 89.12 110 PRO B O 1
ATOM 2152 N N . LEU B 1 111 ? 10.078 -13.172 1.755 1 92.38 111 LEU B N 1
ATOM 2153 C CA . LEU B 1 111 ? 10.32 -12.992 0.328 1 92.38 111 LEU B CA 1
ATOM 2154 C C . LEU B 1 111 ? 11.602 -12.203 0.089 1 92.38 111 LEU B C 1
ATOM 2156 O O . LEU B 1 111 ? 11.891 -11.25 0.816 1 92.38 111 LEU B O 1
ATOM 2160 N N . ARG B 1 112 ? 12.281 -12.594 -0.908 1 93.25 112 ARG B N 1
ATOM 2161 C CA . ARG B 1 112 ? 13.414 -11.836 -1.415 1 93.25 112 ARG B CA 1
ATOM 2162 C C . ARG B 1 112 ? 13.141 -11.328 -2.828 1 93.25 112 ARG B C 1
ATOM 2164 O O . ARG B 1 112 ? 12.648 -12.07 -3.676 1 93.25 112 ARG B O 1
ATOM 2171 N N . PHE B 1 113 ? 13.406 -10.102 -3.004 1 96.12 113 PHE B N 1
ATOM 2172 C CA . PHE B 1 113 ? 13.336 -9.484 -4.324 1 96.12 113 PHE B CA 1
ATOM 2173 C C . PHE B 1 113 ? 14.727 -9.289 -4.906 1 96.12 113 PHE B C 1
ATOM 2175 O O . PHE B 1 113 ? 15.562 -8.594 -4.316 1 96.12 113 PHE B O 1
ATOM 2182 N N . MET B 1 114 ? 14.875 -9.898 -6.09 1 96.81 114 MET B N 1
ATOM 2183 C CA . MET B 1 114 ? 16.234 -9.953 -6.629 1 96.81 114 MET B CA 1
ATOM 2184 C C . MET B 1 114 ? 16.266 -9.453 -8.07 1 96.81 114 MET B C 1
ATOM 2186 O O . MET B 1 114 ? 15.305 -9.633 -8.812 1 96.81 114 MET B O 1
ATOM 2190 N N . ASN B 1 115 ? 17.328 -8.82 -8.398 1 96.75 115 ASN B N 1
ATOM 2191 C CA . ASN B 1 115 ? 17.625 -8.547 -9.805 1 96.75 115 ASN B CA 1
ATOM 2192 C C . ASN B 1 115 ? 18.078 -9.805 -10.539 1 96.75 115 ASN B C 1
ATOM 2194 O O . ASN B 1 115 ? 19.141 -10.352 -10.258 1 96.75 115 ASN B O 1
ATOM 2198 N N . ALA B 1 116 ? 17.344 -10.234 -11.508 1 95.06 116 ALA B N 1
ATOM 2199 C CA . ALA B 1 116 ? 17.609 -11.477 -12.219 1 95.06 116 ALA B CA 1
ATOM 2200 C C . ALA B 1 116 ? 18.938 -11.398 -12.977 1 95.06 116 ALA B C 1
ATOM 2202 O O . ALA B 1 116 ? 19.594 -12.422 -13.203 1 95.06 116 ALA B O 1
ATOM 2203 N N . GLN B 1 117 ? 19.375 -10.234 -13.336 1 94.06 117 GLN B N 1
ATOM 2204 C CA . GLN B 1 117 ? 20.578 -10.055 -14.141 1 94.06 117 GLN B CA 1
ATOM 2205 C C . GLN B 1 117 ? 21.828 -10.055 -13.266 1 94.06 117 GLN B C 1
ATOM 2207 O O . GLN B 1 117 ? 22.844 -10.664 -13.617 1 94.06 117 GLN B O 1
ATOM 2212 N N . THR B 1 118 ? 21.766 -9.484 -12.117 1 94.69 118 THR B N 1
ATOM 2213 C CA . THR B 1 118 ? 22.969 -9.266 -11.32 1 94.69 118 THR B CA 1
ATOM 2214 C C . THR B 1 118 ? 22.984 -10.172 -10.094 1 94.69 118 THR B C 1
ATOM 2216 O O . THR B 1 118 ? 24.016 -10.367 -9.469 1 94.69 118 THR B O 1
ATOM 2219 N N . GLY B 1 119 ? 21.828 -10.656 -9.727 1 94.25 119 GLY B N 1
ATOM 2220 C CA . GLY B 1 119 ? 21.719 -11.477 -8.531 1 94.25 119 GLY B CA 1
ATOM 2221 C C . GLY B 1 119 ? 21.734 -10.672 -7.25 1 94.25 119 GLY B C 1
ATOM 2222 O O . GLY B 1 119 ? 21.891 -11.234 -6.16 1 94.25 119 GLY B O 1
ATOM 2223 N N . ARG B 1 120 ? 21.562 -9.398 -7.375 1 95.62 120 ARG B N 1
ATOM 2224 C CA . ARG B 1 120 ? 21.578 -8.531 -6.195 1 95.62 120 ARG B CA 1
ATOM 2225 C C . ARG B 1 120 ? 20.156 -8.242 -5.707 1 95.62 120 ARG B C 1
ATOM 2227 O O . ARG B 1 120 ? 19.203 -8.328 -6.48 1 95.62 120 ARG B O 1
ATOM 2234 N N . ARG B 1 121 ? 20.141 -7.836 -4.402 1 96.25 121 ARG B N 1
ATOM 2235 C CA . ARG B 1 121 ? 18.844 -7.527 -3.803 1 96.25 121 ARG B CA 1
ATOM 2236 C C . ARG B 1 121 ? 18.266 -6.234 -4.375 1 96.25 121 ARG B C 1
ATOM 2238 O O . ARG B 1 121 ? 19.016 -5.293 -4.668 1 96.25 121 ARG B O 1
ATOM 2245 N N . VAL B 1 122 ? 16.984 -6.223 -4.484 1 97.38 122 VAL B N 1
ATOM 2246 C CA . VAL B 1 122 ? 16.25 -5.09 -5.043 1 97.38 122 VAL B CA 1
ATOM 2247 C C . VAL B 1 122 ? 15.242 -4.57 -4.02 1 97.38 122 VAL B C 1
ATOM 2249 O O . VAL B 1 122 ? 14.633 -5.348 -3.283 1 97.38 122 VAL B O 1
ATOM 2252 N N . GLU B 1 123 ? 15.109 -3.297 -3.92 1 97.12 123 GLU B N 1
ATOM 2253 C CA . GLU B 1 123 ? 14.094 -2.668 -3.078 1 97.12 123 GLU B CA 1
ATOM 2254 C C . GLU B 1 123 ? 13.352 -1.572 -3.836 1 97.12 123 GLU B C 1
ATOM 2256 O O . GLU B 1 123 ? 13.781 -1.148 -4.91 1 97.12 123 GLU B O 1
ATOM 2261 N N . LEU B 1 124 ? 12.188 -1.2 -3.273 1 97.5 124 LEU B N 1
ATOM 2262 C CA . LEU B 1 124 ? 11.555 0.02 -3.762 1 97.5 124 LEU B CA 1
ATOM 2263 C C . LEU B 1 124 ? 12.273 1.255 -3.227 1 97.5 124 LEU B C 1
ATOM 2265 O O . LEU B 1 124 ? 12.539 1.352 -2.027 1 97.5 124 LEU B O 1
ATOM 2269 N N . GLY B 1 125 ? 12.594 2.1 -4.047 1 97.25 125 GLY B N 1
ATOM 2270 C CA . GLY B 1 125 ? 13.195 3.383 -3.713 1 97.25 125 GLY B CA 1
ATOM 2271 C C . GLY B 1 125 ? 12.641 4.531 -4.539 1 97.25 125 GLY B C 1
ATOM 2272 O O . GLY B 1 125 ? 11.836 4.316 -5.449 1 97.25 125 GLY B O 1
ATOM 2273 N N . LEU B 1 126 ? 13 5.727 -4.188 1 97.31 126 LEU B N 1
ATOM 2274 C CA . LEU B 1 126 ? 12.609 6.91 -4.945 1 97.31 126 LEU B CA 1
ATOM 2275 C C . LEU B 1 126 ? 13.578 7.16 -6.098 1 97.31 126 LEU B C 1
ATOM 2277 O O . LEU B 1 126 ? 14.797 7.129 -5.91 1 97.31 126 LEU B O 1
ATOM 2281 N N . VAL B 1 127 ? 12.984 7.332 -7.227 1 97.38 127 VAL B N 1
ATOM 2282 C CA . VAL B 1 127 ? 13.82 7.609 -8.391 1 97.38 127 VAL B CA 1
ATOM 2283 C C . VAL B 1 127 ? 13.25 8.789 -9.172 1 97.38 127 VAL B C 1
ATOM 2285 O O . VAL B 1 127 ? 12.031 9.016 -9.164 1 97.38 127 VAL B O 1
ATOM 2288 N N . GLU B 1 128 ? 14.117 9.523 -9.766 1 95.81 128 GLU B N 1
ATOM 2289 C CA . GLU B 1 128 ? 13.688 10.656 -10.578 1 95.81 128 GLU B CA 1
ATOM 2290 C C . GLU B 1 128 ? 13.164 10.188 -11.938 1 95.81 128 GLU B C 1
ATOM 2292 O O . GLU B 1 128 ? 13.734 9.281 -12.547 1 95.81 128 GLU B O 1
ATOM 2297 N N . GLU B 1 129 ? 12.07 10.797 -12.258 1 90.62 129 GLU B N 1
ATOM 2298 C CA . GLU B 1 129 ? 11.555 10.523 -13.594 1 90.62 129 GLU B CA 1
ATOM 2299 C C . GLU B 1 129 ? 12.57 10.906 -14.664 1 90.62 129 GLU B C 1
ATOM 2301 O O . GLU B 1 129 ? 13.219 11.953 -14.57 1 90.62 129 GLU B O 1
ATOM 2306 N N . GLY B 1 130 ? 12.742 10.125 -15.695 1 88.31 130 GLY B N 1
ATOM 2307 C CA . GLY B 1 130 ? 13.672 10.414 -16.781 1 88.31 130 GLY B CA 1
ATOM 2308 C C . GLY B 1 130 ? 15.055 9.828 -16.547 1 88.31 130 GLY B C 1
ATOM 2309 O O . GLY B 1 130 ? 15.406 8.805 -17.141 1 88.31 130 GLY B O 1
ATOM 2310 N N . SER B 1 131 ? 15.789 10.352 -15.539 1 89.94 131 SER B N 1
ATOM 2311 C CA . SER B 1 131 ? 17.172 9.945 -15.297 1 89.94 131 SER B CA 1
ATOM 2312 C C . SER B 1 131 ? 17.234 8.602 -14.586 1 89.94 131 SER B C 1
ATOM 2314 O O . SER B 1 131 ? 18.203 7.848 -14.75 1 89.94 131 SER B O 1
ATOM 2316 N N . GLY B 1 132 ? 16.25 8.352 -13.742 1 92 132 GLY B N 1
ATOM 2317 C CA . GLY B 1 132 ? 16.266 7.141 -12.93 1 92 132 GLY B CA 1
ATOM 2318 C C . GLY B 1 132 ? 17.188 7.23 -11.734 1 92 132 GLY B C 1
ATOM 2319 O O . GLY B 1 132 ? 17.438 6.23 -11.055 1 92 132 GLY B O 1
ATOM 2320 N N . ALA B 1 133 ? 17.703 8.398 -11.531 1 93.44 133 ALA B N 1
ATOM 2321 C CA . ALA B 1 133 ? 18.609 8.562 -10.406 1 93.44 133 ALA B CA 1
ATOM 2322 C C . ALA B 1 133 ? 17.891 8.375 -9.078 1 93.44 133 ALA B C 1
ATOM 2324 O O . ALA B 1 133 ? 16.75 8.82 -8.914 1 93.44 133 ALA B O 1
ATOM 2325 N N . ARG B 1 134 ? 18.578 7.75 -8.148 1 95.25 134 ARG B N 1
ATOM 2326 C CA . ARG B 1 134 ? 18.016 7.543 -6.824 1 95.25 134 ARG B CA 1
ATOM 2327 C C . ARG B 1 134 ? 17.844 8.867 -6.086 1 95.25 134 ARG B C 1
ATOM 2329 O O . ARG B 1 134 ? 18.703 9.75 -6.191 1 95.25 134 ARG B O 1
ATOM 2336 N N . VAL B 1 135 ? 16.75 9.031 -5.395 1 96.12 135 VAL B N 1
ATOM 2337 C CA . VAL B 1 135 ? 16.453 10.219 -4.598 1 96.12 135 VAL B CA 1
ATOM 2338 C C . VAL B 1 135 ? 16.328 9.836 -3.125 1 96.12 135 VAL B C 1
ATOM 2340 O O . VAL B 1 135 ? 15.711 8.82 -2.787 1 96.12 135 VAL B O 1
ATOM 2343 N N . ARG B 1 136 ? 17 10.609 -2.307 1 94.5 136 ARG B N 1
ATOM 2344 C CA . ARG B 1 136 ? 16.875 10.367 -0.873 1 94.5 136 ARG B CA 1
ATOM 2345 C C . ARG B 1 136 ? 15.508 10.805 -0.358 1 94.5 136 ARG B C 1
ATOM 2347 O O . ARG B 1 136 ? 14.945 11.789 -0.843 1 94.5 136 ARG B O 1
ATOM 2354 N N . HIS B 1 137 ? 15.078 10.141 0.643 1 92.81 137 HIS B N 1
ATOM 2355 C CA . HIS B 1 137 ? 13.773 10.438 1.223 1 92.81 137 HIS B CA 1
ATOM 2356 C C . HIS B 1 137 ? 13.711 11.883 1.722 1 92.81 137 HIS B C 1
ATOM 2358 O O . HIS B 1 137 ? 12.68 12.547 1.588 1 92.81 137 HIS B O 1
ATOM 2364 N N . GLN B 1 138 ? 14.805 12.367 2.299 1 92.69 138 GLN B N 1
ATOM 2365 C CA . GLN B 1 138 ? 14.828 13.711 2.869 1 92.69 138 GLN B CA 1
ATOM 2366 C C . GLN B 1 138 ? 14.672 14.773 1.784 1 92.69 138 GLN B C 1
ATOM 2368 O O . GLN B 1 138 ? 14.383 15.93 2.08 1 92.69 138 GLN B O 1
ATOM 2373 N N . ASP B 1 139 ? 14.922 14.375 0.538 1 95.56 139 ASP B N 1
ATOM 2374 C CA . ASP B 1 139 ? 14.852 15.32 -0.575 1 95.56 139 ASP B CA 1
ATOM 2375 C C . ASP B 1 139 ? 13.484 15.273 -1.253 1 95.56 139 ASP B C 1
ATOM 2377 O O . ASP B 1 139 ? 13.25 15.969 -2.244 1 95.56 139 ASP B O 1
ATOM 2381 N N . LEU B 1 140 ? 12.594 14.469 -0.734 1 95.88 140 LEU B N 1
ATOM 2382 C CA . LEU B 1 140 ? 11.266 14.336 -1.32 1 95.88 140 LEU B CA 1
ATOM 2383 C C . LEU B 1 140 ? 10.352 15.461 -0.842 1 95.88 140 LEU B C 1
ATOM 2385 O O . LEU B 1 140 ? 10.273 15.734 0.357 1 95.88 140 LEU B O 1
ATOM 2389 N N . ARG B 1 141 ? 9.688 16.094 -1.766 1 94.94 141 ARG B N 1
ATOM 2390 C CA . ARG B 1 141 ? 8.648 17.094 -1.481 1 94.94 141 ARG B CA 1
ATOM 2391 C C . ARG B 1 141 ? 7.32 16.688 -2.119 1 94.94 141 ARG B C 1
ATOM 2393 O O . ARG B 1 141 ? 7.281 16.281 -3.283 1 94.94 141 ARG B O 1
ATOM 2400 N N . VAL B 1 142 ? 6.289 16.75 -1.354 1 94.88 142 VAL B N 1
ATOM 2401 C CA . VAL B 1 142 ? 4.949 16.469 -1.847 1 94.88 142 VAL B CA 1
ATOM 2402 C C . VAL B 1 142 ? 4.188 17.766 -2.076 1 94.88 142 VAL B C 1
ATOM 2404 O O . VAL B 1 142 ? 4.109 18.625 -1.181 1 94.88 142 VAL B O 1
ATOM 2407 N N . GLU B 1 143 ? 3.699 17.938 -3.273 1 94 143 GLU B N 1
ATOM 2408 C CA . GLU B 1 143 ? 2.98 19.156 -3.637 1 94 143 GLU B CA 1
ATOM 2409 C C . GLU B 1 143 ? 1.632 18.844 -4.273 1 94 143 GLU B C 1
ATOM 2411 O O . GLU B 1 143 ? 1.373 17.688 -4.641 1 94 143 GLU B O 1
ATOM 2416 N N . ALA B 1 144 ? 0.82 19.859 -4.328 1 92 144 ALA B N 1
ATOM 2417 C CA . ALA B 1 144 ? -0.455 19.703 -5.02 1 92 144 ALA B CA 1
ATOM 2418 C C . ALA B 1 144 ? -0.245 19.531 -6.523 1 92 144 ALA B C 1
ATOM 2420 O O . ALA B 1 144 ? 0.509 20.281 -7.141 1 92 144 ALA B O 1
ATOM 2421 N N . GLY B 1 145 ? -0.866 18.5 -7.105 1 90.69 145 GLY B N 1
ATOM 2422 C CA . GLY B 1 145 ? -0.86 18.312 -8.547 1 90.69 145 GLY B CA 1
ATOM 2423 C C . GLY B 1 145 ? -2.047 18.969 -9.234 1 90.69 145 GLY B C 1
ATOM 2424 O O . GLY B 1 145 ? -2.875 19.609 -8.578 1 90.69 145 GLY B O 1
ATOM 2425 N N . PRO B 1 146 ? -2.094 18.891 -10.492 1 88.75 146 PRO B N 1
ATOM 2426 C CA . PRO B 1 146 ? -3.174 19.516 -11.258 1 88.75 146 PRO B CA 1
ATOM 2427 C C . PRO B 1 146 ? -4.551 18.969 -10.891 1 88.75 146 PRO B C 1
ATOM 2429 O O . PRO B 1 146 ? -5.559 19.656 -11.07 1 88.75 146 PRO B O 1
ATOM 2432 N N . GLY B 1 147 ? -4.578 17.766 -10.367 1 88.62 147 GLY B N 1
ATOM 2433 C CA . GLY B 1 147 ? -5.848 17.156 -10.008 1 88.62 147 GLY B CA 1
ATOM 2434 C C . GLY B 1 147 ? -6.246 17.406 -8.57 1 88.62 147 GLY B C 1
ATOM 2435 O O . GLY B 1 147 ? -7.238 16.859 -8.086 1 88.62 147 GLY B O 1
ATOM 2436 N N . ALA B 1 148 ? -5.488 18.25 -7.91 1 89.69 148 ALA B N 1
ATOM 2437 C CA . ALA B 1 148 ? -5.785 18.516 -6.504 1 89.69 148 ALA B CA 1
ATOM 2438 C C . ALA B 1 148 ? -7.062 19.344 -6.359 1 89.69 148 ALA B C 1
ATOM 2440 O O . ALA B 1 148 ? -7.246 20.344 -7.055 1 89.69 148 ALA B O 1
ATOM 2441 N N . ASP B 1 149 ? -7.934 18.891 -5.512 1 88.81 149 ASP B N 1
ATOM 2442 C CA . ASP B 1 149 ? -9.102 19.703 -5.176 1 88.81 149 ASP B CA 1
ATOM 2443 C C . ASP B 1 149 ? -8.812 20.625 -3.988 1 88.81 149 ASP B C 1
ATOM 2445 O O . ASP B 1 149 ? -7.676 20.688 -3.512 1 88.81 149 ASP B O 1
ATOM 2449 N N . ASP B 1 150 ? -9.797 21.328 -3.594 1 89.44 150 ASP B N 1
ATOM 2450 C CA . ASP B 1 150 ? -9.609 22.312 -2.527 1 89.44 150 ASP B CA 1
ATOM 2451 C C . ASP B 1 150 ? -9.219 21.625 -1.218 1 89.44 150 ASP B C 1
ATOM 2453 O O . ASP B 1 150 ? -8.398 22.156 -0.459 1 89.44 150 ASP B O 1
ATOM 2457 N N . LEU B 1 151 ? -9.773 20.531 -1.003 1 89.19 151 LEU B N 1
ATOM 2458 C CA . LEU B 1 151 ? -9.5 19.812 0.237 1 89.19 151 LEU B CA 1
ATOM 2459 C C . LEU B 1 151 ? -8.055 19.328 0.273 1 89.19 151 LEU B C 1
ATOM 2461 O O . LEU B 1 151 ? -7.387 19.422 1.308 1 89.19 151 LEU B O 1
ATOM 2465 N N . MET B 1 152 ? -7.613 18.859 -0.795 1 88.69 152 MET B N 1
ATOM 2466 C CA . MET B 1 152 ? -6.223 18.422 -0.868 1 88.69 152 MET B CA 1
ATOM 2467 C C . MET B 1 152 ? -5.273 19.609 -0.686 1 88.69 152 MET B C 1
ATOM 2469 O O . MET B 1 152 ? -4.277 19.5 0.033 1 88.69 152 MET B O 1
ATOM 2473 N N . ARG B 1 153 ? -5.547 20.703 -1.337 1 90.81 153 ARG B N 1
ATOM 2474 C CA . ARG B 1 153 ? -4.727 21.891 -1.186 1 90.81 153 ARG B CA 1
ATOM 2475 C C . ARG B 1 153 ? -4.727 22.391 0.26 1 90.81 153 ARG B C 1
ATOM 2477 O O . ARG B 1 153 ? -3.697 22.828 0.775 1 90.81 153 ARG B O 1
ATOM 2484 N N . TRP B 1 154 ? -5.875 22.297 0.805 1 91.88 154 TRP B N 1
ATOM 2485 C CA . TRP B 1 154 ? -5.969 22.656 2.217 1 91.88 154 TRP B CA 1
ATOM 2486 C C . TRP B 1 154 ? -5.105 21.734 3.072 1 91.88 154 TRP B C 1
ATOM 2488 O O . TRP B 1 154 ? -4.336 22.203 3.914 1 91.88 154 TRP B O 1
ATOM 2498 N N . ARG B 1 155 ? -5.125 20.375 2.918 1 90.12 155 ARG B N 1
ATOM 2499 C CA . ARG B 1 155 ? -4.309 19.406 3.65 1 90.12 155 ARG B CA 1
ATOM 2500 C C . ARG B 1 155 ? -2.83 19.781 3.586 1 90.12 155 ARG B C 1
ATOM 2502 O O . ARG B 1 155 ? -2.146 19.812 4.609 1 90.12 155 ARG B O 1
ATOM 2509 N N . LEU B 1 156 ? -2.457 20.141 2.355 1 90.94 156 LEU B N 1
ATOM 2510 C CA . LEU B 1 156 ? -1.042 20.391 2.113 1 90.94 156 LEU B CA 1
ATOM 2511 C C . LEU B 1 156 ? -0.622 21.734 2.717 1 90.94 156 LEU B C 1
ATOM 2513 O O . LEU B 1 156 ? 0.559 21.953 3.002 1 90.94 156 LEU B O 1
ATOM 2517 N N . SER B 1 157 ? -1.583 22.578 2.914 1 90.94 157 SER B N 1
ATOM 2518 C CA . SER B 1 157 ? -1.295 23.891 3.486 1 90.94 157 SER B CA 1
ATOM 2519 C C . SER B 1 157 ? -1.117 23.812 5 1 90.94 157 SER B C 1
ATOM 2521 O O . SER B 1 157 ? -0.598 24.734 5.621 1 90.94 157 SER B O 1
ATOM 2523 N N . GLN B 1 158 ? -1.69 22.719 5.555 1 85.19 158 GLN B N 1
ATOM 2524 C CA . GLN B 1 158 ? -1.614 22.562 7.004 1 85.19 158 GLN B CA 1
ATOM 2525 C C . GLN B 1 158 ? -0.235 22.062 7.434 1 85.19 158 GLN B C 1
ATOM 2527 O O . GLN B 1 158 ? 0.061 21.984 8.625 1 85.19 158 GLN B O 1
ATOM 2532 N N . LYS B 1 159 ? 0.52 21.547 6.363 1 72.88 159 LYS B N 1
ATOM 2533 C CA . LYS B 1 159 ? 1.844 21.016 6.668 1 72.88 159 LYS B CA 1
ATOM 2534 C C . LYS B 1 159 ? 2.695 22.047 7.406 1 72.88 159 LYS B C 1
ATOM 2536 O O . LYS B 1 159 ? 2.855 23.172 6.938 1 72.88 159 LYS B O 1
ATOM 2541 N N . THR B 1 160 ? 2.576 22.094 8.641 1 56.12 160 THR B N 1
ATOM 2542 C CA . THR B 1 160 ? 3.406 23 9.414 1 56.12 160 THR B CA 1
ATOM 2543 C C . THR B 1 160 ? 4.887 22.766 9.133 1 56.12 160 THR B C 1
ATOM 2545 O O . THR B 1 160 ? 5.352 21.625 9.156 1 56.12 160 THR B O 1
ATOM 2548 N N . GLU B 1 161 ? 5.488 23.516 8.188 1 47.03 161 GLU B N 1
ATOM 2549 C CA . GLU B 1 161 ? 6.934 23.641 8.031 1 47.03 161 GLU B CA 1
ATOM 2550 C C . GLU B 1 161 ? 7.652 23.375 9.352 1 47.03 161 GLU B C 1
ATOM 2552 O O . GLU B 1 161 ? 7.867 24.297 10.148 1 47.03 161 GLU B O 1
ATOM 2557 N N . ARG B 1 162 ? 7.309 22.656 10.336 1 39.97 162 ARG B N 1
ATOM 2558 C CA . ARG B 1 162 ? 8.227 22.75 11.461 1 39.97 162 ARG B CA 1
ATOM 2559 C C . ARG B 1 162 ? 9.656 22.406 11.031 1 39.97 162 ARG B C 1
ATOM 2561 O O . ARG B 1 162 ? 9.938 21.281 10.641 1 39.97 162 ARG B O 1
ATOM 2568 N N . ALA B 1 163 ? 10.328 23.328 10.367 1 32.34 163 ALA B N 1
ATOM 2569 C CA . ALA B 1 163 ? 11.734 23.562 10.664 1 32.34 163 ALA B CA 1
ATOM 2570 C C . ALA B 1 163 ? 11.977 23.594 12.172 1 32.34 163 ALA B C 1
ATOM 2572 O O . ALA B 1 163 ? 11.164 24.125 12.93 1 32.34 163 ALA B O 1
#

Foldseek 3Di:
DPPPQVPPAPDPVSLLCVQQDDPLSLLLLVCQLVPFWFPVVSCVRRVDDPVVSVVNLVSNVVSQQKDWDFDDVPPTGITIHGDPNSNVCVVVVQVVQVVVQVVDPPPHRPDFDADPVPRHGDHDFDADPPVRHGDDPVPDDDDDDPSHDPVNNVVNVPPPPPD/DPPPQVPPAPDPVSLLCVQQDDPLSLLLLVVQLVPFWFPVVSCVRRVDDPVVSVVNLVSNVVSPQKDWDFDDVPPTGITIHGDPNSNVCVVVVQVVQVVVQVVDPPPHRPDFDADPVPRHGDHDFDADPPVRHGDDPVPDDDDDDPSHDPVNNVVNVVPPPPD

Sequence (326 aa):
MRSKSFEGMVCSIATVLDAVGDRWAMLILRDLVLGLRRYDDLRRSTGIANATLADRLRQLEQNGLIERRLYQSGPDRHEYLPTAKGRDIALVLQALAQVGDQWRPDGGSPLRFMNAQTGRRVELGLVEEGSGARVRHQDLRVEAGPGADDLMRWRLSQKTERAMRSKSFEGMVCSIATVLDAVGDRWAMLILRDLVLGLRRYDDLRRSTGIANATLADRLRQLEQNGLIERRLYQSGPDRHEYLPTAKGRDIALVLQALAQVGDQWRPDGGSPLRFMNAQTGRRVELGLVEEGSGARVRHQDLRVEAGPGADDLMRWRLSQKTERA